Protein AF-A0A938QI23-F1 (afdb_monomer_lite)

Sequence (239 aa):
MTKSDELQQLRRQAEQQHFYQVAVDLAKLPPAEQAEFLGQLPEAQAAAVFKFMDTAYQEEILHRLTRQEVSRLVEALDPDDRARLVEQMPVSLARNLLSGLSPAERRMTSELLGYPPESAGRYMTPEFLALTPALKVSEALGEVRRRGKTVETVYDLPVIADDGGFLGMVHLRDLVVSDAVVTLALFIPLLIDTGGNSGAQSATIMVRAMSVGEVQPSDFLRILFREAAVGLLFGACWR

Secondary structure (DSSP, 8-state):
--HHHHHHHHHHHHHTT-HHHHHHHHTTS-HHHHHHHHHHS-HHHHHHHHTTS-HHHHHHHHHHS-HHHHHHHHHTS-HHHHHHHHHHS-HHHHHHHHHHS-HHHHHHHHHHHHSPTTSHHHH--S----B-TT-BHHHHHHHHHHHTTSSS-SSEEEEE-TTS-EEEEEEHHHHHHS-TT-BHHHHHHHHHHHHHHHHHHHHHHHHHHHHTTSS-GGGHHHHHHHHHHHHHHHHHH--

Radius of gyration: 25.02 Å; chains: 1; bounding box: 66×44×54 Å

Structure (mmCIF, N/CA/C/O backbone):
data_AF-A0A938QI23-F1
#
_entry.id   AF-A0A938QI23-F1
#
loop_
_atom_site.group_PDB
_atom_site.id
_atom_site.type_symbol
_atom_site.label_atom_id
_atom_site.label_alt_id
_atom_site.label_comp_id
_atom_site.label_asym_id
_atom_site.label_entity_id
_atom_site.label_seq_id
_atom_site.pdbx_PDB_ins_code
_atom_site.Cartn_x
_atom_site.Cartn_y
_atom_site.Cartn_z
_atom_site.occupancy
_atom_site.B_iso_or_equiv
_atom_site.auth_seq_id
_atom_site.auth_comp_id
_atom_site.auth_asym_id
_atom_site.auth_atom_id
_atom_site.pdbx_PDB_model_num
ATOM 1 N N . MET A 1 1 ? -15.100 27.118 20.141 1.00 55.50 1 MET A N 1
ATOM 2 C CA . MET A 1 1 ? -15.566 26.484 18.892 1.00 55.50 1 MET A CA 1
ATOM 3 C C . MET A 1 1 ? -16.670 25.519 19.259 1.00 55.50 1 MET A C 1
ATOM 5 O O . MET A 1 1 ? -16.602 24.945 20.340 1.00 55.50 1 MET A O 1
ATOM 9 N N . THR A 1 2 ? -17.730 25.422 18.460 1.00 73.31 2 THR A N 1
ATOM 10 C CA . THR A 1 2 ? -18.750 24.395 18.704 1.00 73.31 2 THR A CA 1
ATOM 11 C C . THR A 1 2 ? -18.215 23.039 18.236 1.00 73.31 2 THR A C 1
ATOM 13 O O . THR A 1 2 ? -17.380 22.984 17.338 1.00 73.31 2 THR A O 1
ATOM 16 N N . LYS A 1 3 ? -18.701 21.935 18.814 1.00 71.69 3 LYS A N 1
ATOM 17 C CA . LYS A 1 3 ? -18.327 20.562 18.419 1.00 71.69 3 LYS A CA 1
ATOM 18 C C . LYS A 1 3 ? -18.489 20.307 16.909 1.00 71.69 3 LYS A C 1
ATOM 20 O O . LYS A 1 3 ? -17.705 19.596 16.292 1.00 71.69 3 LYS A O 1
ATOM 25 N N . SER A 1 4 ? -19.497 20.937 16.302 1.00 77.38 4 SER A N 1
ATOM 26 C CA . SER A 1 4 ? -19.731 20.884 14.857 1.00 77.38 4 SER A CA 1
ATOM 27 C C . SER A 1 4 ? -18.633 21.590 14.051 1.00 77.38 4 SER A C 1
ATOM 29 O O . SER A 1 4 ? -18.326 21.150 12.946 1.00 77.38 4 SER A O 1
ATOM 31 N N . ASP A 1 5 ? -18.037 22.662 14.582 1.00 79.94 5 ASP A N 1
ATOM 32 C CA . ASP A 1 5 ? -16.965 23.400 13.902 1.00 79.94 5 ASP A CA 1
ATOM 33 C C . ASP A 1 5 ? -15.665 22.586 13.868 1.00 79.94 5 ASP A C 1
ATOM 35 O O . ASP A 1 5 ? -14.956 22.599 12.862 1.00 79.94 5 ASP A O 1
ATOM 39 N N . GLU A 1 6 ? -15.374 21.843 14.942 1.00 82.88 6 GLU A N 1
ATOM 40 C CA . GLU A 1 6 ? -14.189 20.981 15.052 1.00 82.88 6 GLU A CA 1
ATOM 41 C C . GLU A 1 6 ? -14.244 19.819 14.052 1.00 82.88 6 GLU A C 1
ATOM 43 O O . GLU A 1 6 ? -13.311 19.631 13.272 1.00 82.88 6 GLU A O 1
ATOM 48 N N . LEU A 1 7 ? -15.371 19.102 13.972 1.00 84.56 7 LEU A N 1
ATOM 49 C CA . LEU A 1 7 ? -15.546 18.018 12.994 1.00 84.56 7 LEU A CA 1
ATOM 50 C C . LEU A 1 7 ? -15.512 18.528 11.543 1.00 84.56 7 LEU A C 1
ATOM 52 O O . LEU A 1 7 ? -14.950 17.877 10.660 1.00 84.56 7 LEU A O 1
ATOM 56 N N . GLN A 1 8 ? -16.059 19.720 11.279 1.00 86.38 8 GLN A N 1
ATOM 57 C CA . GLN A 1 8 ? -15.952 20.352 9.961 1.00 86.38 8 GLN A CA 1
ATOM 58 C C . GLN A 1 8 ? -14.520 20.779 9.617 1.00 86.38 8 GLN A C 1
ATOM 60 O O . GLN A 1 8 ? -14.151 20.804 8.440 1.00 86.38 8 GLN A O 1
ATOM 65 N N . GLN A 1 9 ? -13.711 21.147 10.610 1.00 88.56 9 GLN A N 1
ATOM 66 C CA . GLN A 1 9 ? -12.298 21.450 10.405 1.00 88.56 9 GLN A CA 1
ATOM 67 C C . GLN A 1 9 ? -11.508 20.183 10.065 1.00 88.56 9 GLN A C 1
ATOM 69 O O . GLN A 1 9 ? -10.781 20.187 9.071 1.00 88.56 9 GLN A O 1
ATOM 74 N N . LEU A 1 10 ? -11.714 19.095 10.815 1.00 89.94 10 LEU A N 1
ATOM 75 C CA . LEU A 1 10 ? -11.092 17.795 10.537 1.00 89.94 10 LEU A CA 1
ATOM 76 C C . LEU A 1 10 ? -11.437 17.295 9.132 1.00 89.94 10 LEU A C 1
ATOM 78 O O . LEU A 1 10 ? -10.567 16.834 8.395 1.00 89.94 10 LEU A O 1
ATOM 82 N N . ARG A 1 11 ? -12.697 17.451 8.715 1.00 89.62 11 ARG A N 1
ATOM 83 C CA . ARG A 1 11 ? -13.136 17.062 7.370 1.00 89.62 11 ARG A CA 1
ATOM 84 C C . ARG A 1 11 ? -12.432 17.860 6.274 1.00 89.62 11 ARG A C 1
ATOM 86 O O . ARG A 1 11 ? -11.948 17.274 5.313 1.00 89.62 11 ARG A O 1
ATOM 93 N N . ARG A 1 12 ? -12.302 19.180 6.444 1.00 89.75 12 ARG A N 1
ATOM 94 C CA . ARG A 1 12 ? -11.548 20.033 5.508 1.00 89.75 12 ARG A CA 1
ATOM 95 C C . ARG A 1 12 ? -10.072 19.643 5.433 1.00 89.75 12 ARG A C 1
ATOM 97 O O . ARG A 1 12 ? -9.496 19.648 4.351 1.00 89.75 12 ARG A O 1
ATOM 104 N N . GLN A 1 13 ? -9.460 19.285 6.559 1.00 89.31 13 GLN A N 1
ATOM 105 C CA . GLN A 1 13 ? -8.081 18.793 6.582 1.00 89.31 13 GLN A CA 1
ATOM 106 C C . GLN A 1 13 ? -7.940 17.440 5.867 1.00 89.31 13 GLN A C 1
ATOM 108 O O . GLN A 1 13 ? -6.970 17.246 5.136 1.00 89.31 13 GLN A O 1
ATOM 113 N N . ALA A 1 14 ? -8.910 16.533 6.020 1.00 87.44 14 ALA A N 1
ATOM 114 C CA . ALA A 1 14 ? -8.934 15.257 5.304 1.00 87.44 14 ALA A CA 1
ATOM 115 C C . ALA A 1 14 ? -9.083 15.455 3.784 1.00 87.44 14 ALA A C 1
ATOM 117 O O . ALA A 1 14 ? -8.375 14.818 3.006 1.00 87.44 14 ALA A O 1
ATOM 118 N N . GLU A 1 15 ? -9.928 16.396 3.352 1.00 89.69 15 GLU A N 1
ATOM 119 C CA . GLU A 1 15 ? -10.067 16.786 1.939 1.00 89.69 15 GLU A CA 1
ATOM 120 C C . GLU A 1 15 ? -8.768 17.374 1.363 1.00 89.69 15 GLU A C 1
ATOM 122 O O . GLU A 1 15 ? -8.444 17.147 0.199 1.00 89.69 15 GLU A O 1
ATOM 127 N N . GLN A 1 16 ? -7.995 18.082 2.191 1.00 90.69 16 GLN A N 1
ATOM 128 C CA . GLN A 1 16 ? -6.667 18.610 1.857 1.00 90.69 16 GLN A CA 1
ATOM 129 C C . GLN A 1 16 ? -5.537 17.578 2.005 1.00 90.69 16 GLN A C 1
ATOM 131 O O . GLN A 1 16 ? -4.370 17.937 1.886 1.00 90.69 16 GLN A O 1
ATOM 136 N N . GLN A 1 17 ? -5.861 16.304 2.255 1.00 90.44 17 GLN A N 1
ATOM 137 C CA . GLN A 1 17 ? -4.898 15.207 2.410 1.00 90.44 17 GLN A CA 1
ATOM 138 C C . GLN A 1 17 ? -3.918 15.374 3.586 1.00 90.44 17 GLN A C 1
ATOM 140 O O . GLN A 1 17 ? -2.864 14.741 3.627 1.00 90.44 17 GLN A O 1
ATOM 145 N N . HIS A 1 18 ? -4.266 16.172 4.598 1.00 93.19 18 HIS A N 1
ATOM 146 C CA . HIS A 1 18 ? -3.469 16.332 5.819 1.00 93.19 18 HIS A CA 1
ATOM 147 C C . HIS A 1 18 ? -3.726 15.191 6.824 1.00 93.19 18 HIS A C 1
ATOM 149 O O . HIS A 1 18 ? -3.977 15.431 8.004 1.00 93.19 18 HIS A O 1
ATOM 155 N N . PHE A 1 19 ? -3.686 13.937 6.362 1.00 94.12 19 PHE A N 1
ATOM 156 C CA . PHE A 1 19 ? -4.191 12.770 7.100 1.00 94.12 19 PHE A CA 1
ATOM 157 C C . PHE A 1 19 ? -3.512 12.530 8.453 1.00 94.12 19 PHE A C 1
ATOM 159 O O . PHE A 1 19 ? -4.193 12.213 9.424 1.00 94.12 19 PHE A O 1
ATOM 166 N N . TYR A 1 20 ? -2.196 12.744 8.545 1.00 93.06 20 TYR A N 1
ATOM 167 C CA . TYR A 1 20 ? -1.469 12.648 9.814 1.00 93.06 20 TYR A CA 1
ATOM 168 C C . TYR A 1 20 ? -1.997 13.651 10.850 1.00 93.06 20 TYR A C 1
ATOM 170 O O . TYR A 1 20 ? -2.276 13.287 11.989 1.00 93.06 20 TYR A O 1
ATOM 178 N N . GLN A 1 21 ? -2.199 14.910 10.444 1.00 93.00 21 GLN A N 1
ATOM 179 C CA . GLN A 1 21 ? -2.728 15.941 11.338 1.00 93.00 21 GLN A CA 1
ATOM 180 C C . GLN A 1 21 ? -4.163 15.616 11.764 1.00 93.00 21 GLN A C 1
ATOM 182 O O . GLN A 1 21 ? -4.500 15.774 12.935 1.00 93.00 21 GLN A O 1
ATOM 187 N N . VAL A 1 22 ? -4.980 15.105 10.836 1.00 94.25 22 VAL A N 1
ATOM 188 C CA . VAL A 1 22 ? -6.332 14.629 11.152 1.00 94.25 22 VAL A CA 1
ATOM 189 C C . VAL A 1 22 ? -6.276 13.523 12.200 1.00 94.25 22 VAL A C 1
ATOM 191 O O . VAL A 1 22 ? -7.017 13.608 13.167 1.00 94.25 22 VAL A O 1
ATOM 194 N N . ALA A 1 23 ? -5.391 12.532 12.068 1.00 94.25 23 ALA A N 1
ATOM 195 C CA . ALA A 1 23 ? -5.253 11.457 13.053 1.00 94.25 23 ALA A CA 1
ATOM 196 C C . ALA A 1 23 ? -4.871 11.990 14.447 1.00 94.25 23 ALA A C 1
ATOM 198 O O . ALA A 1 23 ? -5.488 11.613 15.444 1.00 94.25 23 ALA A O 1
ATOM 199 N N . VAL A 1 24 ? -3.911 12.920 14.512 1.00 92.75 24 VAL A N 1
ATOM 200 C CA . VAL A 1 24 ? -3.467 13.559 15.764 1.00 92.75 24 VAL A CA 1
ATOM 201 C C . VAL A 1 24 ? -4.589 14.356 16.431 1.00 92.75 24 VAL A C 1
ATOM 203 O O . VAL A 1 24 ? -4.758 14.301 17.650 1.00 92.75 24 VAL A O 1
ATOM 206 N N . ASP A 1 25 ? -5.355 15.121 15.656 1.00 92.56 25 ASP A N 1
ATOM 207 C CA . ASP A 1 25 ? -6.449 15.924 16.199 1.00 92.56 25 ASP A CA 1
ATOM 208 C C . ASP A 1 25 ? -7.667 15.062 16.557 1.00 92.56 25 ASP A C 1
ATOM 210 O O . ASP A 1 25 ? -8.300 15.297 17.587 1.00 92.56 25 ASP A O 1
ATOM 214 N N . LEU A 1 26 ? -7.945 14.017 15.775 1.00 92.00 26 LEU A N 1
ATOM 215 C CA . LEU A 1 26 ? -9.011 13.051 16.029 1.00 92.00 26 LEU A CA 1
ATOM 216 C C . LEU A 1 26 ? -8.769 12.261 17.322 1.00 92.00 26 LEU A C 1
ATOM 218 O O . LEU A 1 26 ? -9.715 12.019 18.068 1.00 92.00 26 LEU A O 1
ATOM 222 N N . ALA A 1 27 ? -7.512 11.936 17.642 1.00 90.06 27 ALA A N 1
ATOM 223 C CA . ALA A 1 27 ? -7.136 11.243 18.878 1.00 90.06 27 ALA A CA 1
ATOM 224 C C . ALA A 1 27 ? -7.511 12.014 20.162 1.00 90.06 27 ALA A C 1
ATOM 226 O O . ALA A 1 27 ? -7.582 11.427 21.240 1.00 90.06 27 ALA A O 1
ATOM 227 N N . LYS A 1 28 ? -7.781 13.325 20.064 1.00 91.25 28 LYS A N 1
ATOM 228 C CA . LYS A 1 28 ? -8.244 14.156 21.190 1.00 91.25 28 LYS A CA 1
ATOM 229 C C . LYS A 1 28 ? -9.733 13.965 21.494 1.00 91.25 28 LYS A C 1
ATOM 231 O O . LYS A 1 28 ? -10.187 14.377 22.561 1.00 91.25 28 LYS A O 1
ATOM 236 N N . LEU A 1 29 ? -10.494 13.390 20.563 1.00 90.75 29 LEU A N 1
ATOM 237 C CA . LEU A 1 29 ? -11.927 13.158 20.709 1.00 90.75 29 LEU A CA 1
ATOM 238 C C . LEU A 1 29 ? -12.212 11.794 21.353 1.00 90.75 29 LEU A C 1
ATOM 240 O O . LEU A 1 29 ? -11.395 10.877 21.248 1.00 90.75 29 LEU A O 1
ATOM 244 N N . PRO A 1 30 ? -13.386 11.612 21.984 1.00 91.31 30 PRO A N 1
ATOM 245 C CA . PRO A 1 30 ? -13.813 10.310 22.473 1.00 91.31 30 PRO A CA 1
ATOM 246 C C . PRO A 1 30 ? -13.845 9.256 21.349 1.00 91.31 30 PRO A C 1
ATOM 248 O O . PRO A 1 30 ? -14.318 9.558 20.254 1.00 91.31 30 PRO A O 1
ATOM 251 N N . PRO A 1 31 ? -13.464 7.995 21.611 1.00 89.31 31 PRO A N 1
ATOM 252 C CA . PRO A 1 31 ? -13.384 6.938 20.591 1.00 89.31 31 PRO A CA 1
ATOM 253 C C . PRO A 1 31 ? -14.675 6.680 19.797 1.00 89.31 31 PRO A C 1
ATOM 255 O O . PRO A 1 31 ? -14.632 6.279 18.636 1.00 89.31 31 PRO A O 1
ATOM 258 N N . ALA A 1 32 ? -15.841 6.941 20.398 1.00 89.31 32 ALA A N 1
ATOM 259 C CA . ALA A 1 32 ? -17.125 6.895 19.696 1.00 89.31 32 ALA A CA 1
ATOM 260 C C . ALA A 1 32 ? -17.190 7.901 18.535 1.00 89.31 32 ALA A C 1
ATOM 262 O O . ALA A 1 32 ? -17.659 7.567 17.452 1.00 89.31 32 ALA A O 1
ATOM 263 N N . GLU A 1 33 ? -16.685 9.112 18.762 1.00 91.31 33 GLU A N 1
ATOM 264 C CA . GLU A 1 33 ? -16.658 10.191 17.773 1.00 91.31 33 GLU A CA 1
ATOM 265 C C . GLU A 1 33 ? -15.587 9.941 16.714 1.00 91.31 33 GLU A C 1
ATOM 267 O O . GLU A 1 33 ? -15.791 10.270 15.550 1.00 91.31 33 GLU A O 1
ATOM 272 N N . GLN A 1 34 ? -14.476 9.300 17.094 1.00 92.94 34 GLN A N 1
ATOM 273 C CA . GLN A 1 34 ? -13.448 8.872 16.146 1.00 92.94 34 GLN A CA 1
ATOM 274 C C . GLN A 1 34 ? -14.016 7.873 15.129 1.00 92.94 34 GLN A C 1
ATOM 276 O O . GLN A 1 34 ? -13.863 8.060 13.922 1.00 92.94 34 GLN A O 1
ATOM 281 N N . ALA A 1 35 ? -14.724 6.847 15.615 1.00 91.00 35 ALA A N 1
ATOM 282 C CA . ALA A 1 35 ? -15.368 5.848 14.766 1.00 91.00 35 ALA A CA 1
ATOM 283 C C . ALA A 1 35 ? -16.469 6.460 13.883 1.00 91.00 35 ALA A C 1
ATOM 285 O O . ALA A 1 35 ? -16.540 6.153 12.694 1.00 91.00 35 ALA A O 1
ATOM 286 N N . GLU A 1 36 ? -17.292 7.359 14.437 1.00 90.94 36 GLU A N 1
ATOM 287 C CA . GLU A 1 36 ? -18.321 8.075 13.675 1.00 90.94 36 GLU A CA 1
ATOM 288 C C . GLU A 1 36 ? -17.704 8.930 12.559 1.00 90.94 36 GLU A C 1
ATOM 290 O O . GLU A 1 36 ? -18.156 8.872 11.416 1.00 90.94 36 GLU A O 1
ATOM 295 N N . PHE A 1 37 ? -16.647 9.687 12.865 1.00 92.38 37 PHE A N 1
ATOM 296 C CA . PHE A 1 37 ? -15.952 10.519 11.887 1.00 92.38 37 PHE A CA 1
ATOM 297 C C . PHE A 1 37 ? -15.345 9.680 10.757 1.00 92.38 37 PHE A C 1
ATOM 299 O O . PHE A 1 37 ? -15.572 9.983 9.586 1.00 92.38 37 PHE A O 1
ATOM 306 N N . LEU A 1 38 ? -14.632 8.596 11.087 1.00 92.31 38 LEU A N 1
ATOM 307 C CA . LEU A 1 38 ? -14.055 7.696 10.083 1.00 92.31 38 LEU A CA 1
ATOM 308 C C . LEU A 1 38 ? -15.132 7.040 9.210 1.00 92.31 38 LEU A C 1
ATOM 310 O O . LEU A 1 38 ? -14.951 6.952 7.999 1.00 92.31 38 LEU A O 1
ATOM 314 N N . GLY A 1 39 ? -16.270 6.645 9.790 1.00 88.75 39 GLY A N 1
ATOM 315 C CA . GLY A 1 39 ? -17.393 6.062 9.047 1.00 88.75 39 GLY A CA 1
ATOM 316 C C . GLY A 1 39 ? -18.070 7.025 8.062 1.00 88.75 39 GLY A C 1
ATOM 317 O O . GLY A 1 39 ? -18.736 6.582 7.127 1.00 88.75 39 GLY A O 1
ATOM 318 N N . GLN A 1 40 ? -17.896 8.339 8.240 1.00 89.88 40 GLN A N 1
ATOM 319 C CA . GLN A 1 40 ? -18.416 9.370 7.334 1.00 89.88 40 GLN A CA 1
ATOM 320 C C . GLN A 1 40 ? -17.445 9.739 6.201 1.00 89.88 40 GLN A C 1
ATOM 322 O O . GLN A 1 40 ? -17.851 10.416 5.248 1.00 89.88 40 GLN A O 1
ATOM 327 N N . LEU A 1 41 ? -16.173 9.342 6.301 1.00 91.44 41 LEU A N 1
ATOM 328 C CA . LEU A 1 41 ? -15.173 9.605 5.272 1.00 91.44 41 LEU A CA 1
ATOM 329 C C . LEU A 1 41 ? -15.268 8.587 4.122 1.00 91.44 41 LEU A C 1
ATOM 331 O O . LEU A 1 41 ? -15.669 7.440 4.326 1.00 91.44 41 LEU A O 1
ATOM 335 N N . PRO A 1 42 ? -14.857 8.968 2.898 1.00 93.50 42 PRO A N 1
ATOM 336 C CA . PRO A 1 42 ? -14.580 8.001 1.841 1.00 93.50 42 PRO A CA 1
ATOM 337 C C . PRO A 1 42 ? -13.557 6.958 2.308 1.00 93.50 42 PRO A C 1
ATOM 339 O O . PRO A 1 42 ? -12.593 7.314 2.983 1.00 93.50 42 PRO A O 1
ATOM 342 N N . GLU A 1 43 ? -13.718 5.700 1.891 1.00 92.38 43 GLU A N 1
ATOM 343 C CA . GLU A 1 43 ? -12.921 4.557 2.381 1.00 92.38 43 GLU A CA 1
ATOM 344 C C . GLU A 1 43 ? -11.407 4.796 2.284 1.00 92.38 43 GLU A C 1
ATOM 346 O O . GLU A 1 43 ? -10.694 4.614 3.266 1.00 92.38 43 GLU A O 1
ATOM 351 N N . ALA A 1 44 ? -10.931 5.332 1.155 1.00 90.69 44 ALA A N 1
ATOM 352 C CA . ALA A 1 44 ? -9.520 5.675 0.967 1.00 90.69 44 ALA A CA 1
ATOM 353 C C . ALA A 1 44 ? -9.015 6.748 1.952 1.00 90.69 44 ALA A C 1
ATOM 355 O O . ALA A 1 44 ? -7.887 6.674 2.430 1.00 90.69 44 ALA A O 1
ATOM 356 N N . GLN A 1 45 ? -9.839 7.748 2.283 1.00 94.44 45 GLN A N 1
ATOM 357 C CA . GLN A 1 45 ? -9.464 8.781 3.255 1.00 94.44 45 GLN A CA 1
ATOM 358 C C . GLN A 1 45 ? -9.516 8.237 4.682 1.00 94.44 45 GLN A C 1
ATOM 360 O O . GLN A 1 45 ? -8.630 8.532 5.477 1.00 94.44 45 GLN A O 1
ATOM 365 N N . ALA A 1 46 ? -10.532 7.430 4.999 1.00 95.31 46 ALA A N 1
ATOM 366 C CA . ALA A 1 46 ? -10.655 6.782 6.296 1.00 95.31 46 ALA A CA 1
ATOM 367 C C . ALA A 1 46 ? -9.438 5.891 6.573 1.00 95.31 46 ALA A C 1
ATOM 369 O O . ALA A 1 46 ? -8.815 6.035 7.620 1.00 95.31 46 ALA A O 1
ATOM 370 N N . ALA A 1 47 ? -9.044 5.052 5.610 1.00 95.00 47 ALA A N 1
ATOM 371 C CA . ALA A 1 47 ? -7.843 4.223 5.686 1.00 95.00 47 ALA A CA 1
ATOM 372 C C . ALA A 1 47 ? -6.568 5.071 5.836 1.00 95.00 47 ALA A C 1
ATOM 374 O O . ALA A 1 47 ? -5.744 4.809 6.714 1.00 95.00 47 ALA A O 1
ATOM 375 N N . ALA A 1 48 ? -6.444 6.148 5.051 1.00 93.94 48 ALA A N 1
ATOM 376 C CA . ALA A 1 48 ? -5.297 7.050 5.112 1.00 93.94 48 ALA A CA 1
ATOM 377 C C . ALA A 1 48 ? -5.169 7.809 6.443 1.00 93.94 48 ALA A C 1
ATOM 379 O O . ALA A 1 48 ? -4.055 8.148 6.824 1.00 93.94 48 ALA A O 1
ATOM 380 N N . VAL A 1 49 ? -6.267 8.082 7.154 1.00 95.88 49 VAL A N 1
ATOM 381 C CA . VAL A 1 49 ? -6.232 8.630 8.523 1.00 95.88 49 VAL A CA 1
ATOM 382 C C . VAL A 1 49 ? -5.949 7.519 9.531 1.00 95.88 49 VAL A C 1
ATOM 384 O O . VAL A 1 49 ? -5.060 7.657 10.368 1.00 95.88 49 VAL A O 1
ATOM 387 N N . PHE A 1 50 ? -6.678 6.406 9.429 1.00 96.12 50 PHE A N 1
ATOM 388 C CA . PHE A 1 50 ? -6.612 5.274 10.350 1.00 96.12 50 PHE A CA 1
ATOM 389 C C . PHE A 1 50 ? -5.196 4.707 10.478 1.00 96.12 50 PHE A C 1
ATOM 391 O O . PHE A 1 50 ? -4.766 4.395 11.587 1.00 96.12 50 PHE A O 1
ATOM 398 N N . LYS A 1 51 ? -4.436 4.640 9.377 1.00 94.06 51 LYS A N 1
ATOM 399 C CA . LYS A 1 51 ? -3.054 4.135 9.389 1.00 94.06 51 LYS A CA 1
ATOM 400 C C . LYS A 1 51 ? -2.090 4.932 10.272 1.00 94.06 51 LYS A C 1
ATOM 402 O O . LYS A 1 51 ? -1.090 4.384 10.716 1.00 94.06 51 LYS A O 1
ATOM 407 N N . PHE A 1 52 ? -2.376 6.211 10.528 1.00 94.25 52 PHE A N 1
ATOM 408 C CA . PHE A 1 52 ? -1.544 7.072 11.375 1.00 94.25 52 PHE A CA 1
ATOM 409 C C . PHE A 1 52 ? -1.975 7.080 12.845 1.00 94.25 52 PHE A C 1
ATOM 411 O O . PHE A 1 52 ? -1.338 7.746 13.658 1.00 94.25 52 PHE A O 1
ATOM 418 N N . MET A 1 53 ? -3.063 6.390 13.191 1.00 93.50 53 MET A N 1
ATOM 419 C CA . MET A 1 53 ? -3.539 6.295 14.569 1.00 93.50 53 MET A CA 1
ATOM 420 C C . MET A 1 53 ? -2.747 5.241 15.342 1.00 93.50 53 MET A C 1
ATOM 422 O O . MET A 1 53 ? -2.380 4.207 14.786 1.00 93.50 53 MET A O 1
ATOM 426 N N . ASP A 1 54 ? -2.533 5.470 16.638 1.00 92.25 54 ASP A N 1
ATOM 427 C CA . ASP A 1 54 ? -1.885 4.473 17.492 1.00 92.25 54 ASP A CA 1
ATOM 428 C C . ASP A 1 54 ? -2.726 3.192 17.586 1.00 92.25 54 ASP A C 1
ATOM 430 O O . ASP A 1 54 ? -3.961 3.234 17.612 1.00 92.25 54 ASP A O 1
ATOM 434 N N . THR A 1 55 ? -2.045 2.055 17.739 1.00 91.81 55 THR A N 1
ATOM 435 C CA . THR A 1 55 ? -2.637 0.709 17.814 1.00 91.81 55 THR A CA 1
ATOM 436 C C . THR A 1 55 ? -3.797 0.617 18.812 1.00 91.81 55 THR A C 1
ATOM 438 O O . THR A 1 55 ? -4.807 -0.022 18.527 1.00 91.81 55 THR A O 1
ATOM 441 N N . ALA A 1 56 ? -3.692 1.292 19.963 1.00 90.50 56 ALA A N 1
ATOM 442 C CA . ALA A 1 56 ? -4.737 1.291 20.987 1.00 90.50 56 ALA A CA 1
ATOM 443 C C . ALA A 1 56 ? -6.049 1.934 20.497 1.00 90.50 56 ALA A C 1
ATOM 445 O O . ALA A 1 56 ? -7.130 1.402 20.745 1.00 90.50 56 ALA A O 1
ATOM 446 N N . TYR A 1 57 ? -5.966 3.051 19.764 1.00 92.31 57 TYR A N 1
ATOM 447 C CA . TYR A 1 57 ? -7.148 3.691 19.183 1.00 92.31 57 TYR A CA 1
ATOM 448 C C . TYR A 1 57 ? -7.690 2.889 18.002 1.00 92.31 57 TYR A C 1
ATOM 450 O O . TYR A 1 57 ? -8.905 2.754 17.866 1.00 92.31 57 TYR A O 1
ATOM 458 N N . GLN A 1 58 ? -6.805 2.319 17.176 1.00 94.81 58 GLN A N 1
ATOM 459 C CA . GLN A 1 58 ? -7.200 1.442 16.075 1.00 94.81 58 GLN A CA 1
ATOM 460 C C . GLN A 1 58 ? -8.043 0.263 16.580 1.00 94.81 58 GLN A C 1
ATOM 462 O O . GLN A 1 58 ? -9.129 0.024 16.054 1.00 94.81 58 GLN A O 1
ATOM 467 N N . GLU A 1 59 ? -7.594 -0.427 17.632 1.00 93.69 59 GLU A N 1
ATOM 468 C CA . GLU A 1 59 ? -8.335 -1.529 18.257 1.00 93.69 59 GLU A CA 1
ATOM 469 C C . GLU A 1 59 ? -9.717 -1.076 18.758 1.00 93.69 59 GLU A C 1
ATOM 471 O O . GLU A 1 59 ? -10.731 -1.712 18.454 1.00 93.69 59 GLU A O 1
ATOM 476 N N . GLU A 1 60 ? -9.791 0.049 19.478 1.00 92.12 60 GLU A N 1
ATOM 477 C CA . GLU A 1 60 ? -11.065 0.537 20.012 1.00 92.12 60 GLU A CA 1
ATOM 478 C C . GLU A 1 60 ? -12.052 0.938 18.905 1.00 92.12 60 GLU A C 1
ATOM 480 O O . GLU A 1 60 ? -13.249 0.643 18.997 1.00 92.12 60 GLU A O 1
ATOM 485 N N . ILE A 1 61 ? -11.564 1.568 17.835 1.00 92.75 61 ILE A N 1
ATOM 486 C CA . ILE A 1 61 ? -12.377 1.907 16.663 1.00 92.75 61 ILE A CA 1
ATOM 487 C C . ILE A 1 61 ? -12.918 0.631 16.015 1.00 92.75 61 ILE A C 1
ATOM 489 O O . ILE A 1 61 ? -14.122 0.533 15.773 1.00 92.75 61 ILE A O 1
ATOM 493 N N . LEU A 1 62 ? -12.067 -0.375 15.789 1.00 93.50 62 LEU A N 1
ATOM 494 C CA . LEU A 1 62 ? -12.472 -1.645 15.179 1.00 93.50 62 LEU A CA 1
ATOM 495 C C . LEU A 1 62 ? -13.553 -2.372 15.993 1.00 93.50 62 LEU A C 1
ATOM 497 O O . LEU A 1 62 ? -14.415 -3.025 15.408 1.00 93.50 62 LEU A O 1
ATOM 501 N N . HIS A 1 63 ? -13.555 -2.236 17.322 1.00 92.56 63 HIS A N 1
ATOM 502 C CA . HIS A 1 63 ? -14.605 -2.786 18.186 1.00 92.56 63 HIS A CA 1
ATOM 503 C C . HIS A 1 63 ? -15.951 -2.060 18.093 1.00 92.56 63 HIS A C 1
ATOM 505 O O . HIS A 1 63 ? -16.984 -2.643 18.432 1.00 92.56 63 HIS A O 1
ATOM 511 N N . ARG A 1 64 ? -15.951 -0.796 17.666 1.00 92.69 64 ARG A N 1
ATOM 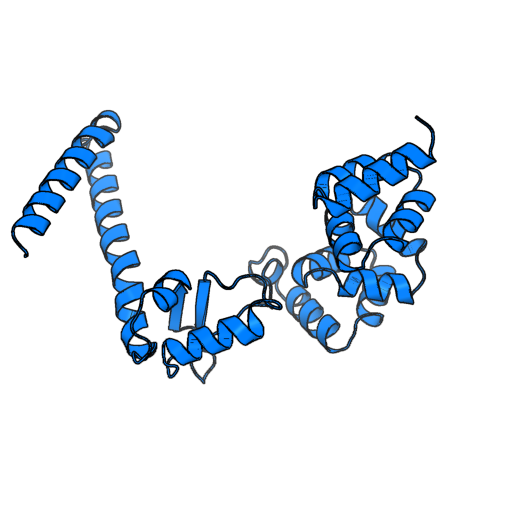512 C CA . ARG A 1 64 ? -17.156 0.038 17.547 1.00 92.69 64 ARG A CA 1
ATOM 513 C C . ARG A 1 64 ? -17.791 -0.037 16.164 1.00 92.69 64 ARG A C 1
ATOM 515 O O . ARG A 1 64 ? -18.990 0.201 16.042 1.00 92.69 64 ARG A O 1
ATOM 522 N N . LEU A 1 65 ? -17.000 -0.358 15.146 1.00 90.88 65 LEU A N 1
ATOM 523 C CA . LEU A 1 65 ? -17.464 -0.515 13.775 1.00 90.88 65 LEU A CA 1
ATOM 524 C C . LEU A 1 65 ? -18.187 -1.853 13.568 1.00 90.88 65 LEU A C 1
ATOM 526 O O . LEU A 1 65 ? -17.904 -2.870 14.204 1.00 90.88 65 LEU A O 1
ATOM 530 N N . THR A 1 66 ? -19.120 -1.875 12.621 1.00 91.88 66 THR A N 1
ATOM 531 C CA . THR A 1 66 ? -19.746 -3.120 12.169 1.00 91.88 66 THR A CA 1
ATOM 532 C C . THR A 1 66 ? -18.755 -3.972 11.373 1.00 91.88 66 THR A C 1
ATOM 534 O O . THR A 1 66 ? -17.803 -3.472 10.777 1.00 91.88 66 THR A O 1
ATOM 537 N N . ARG A 1 67 ? -19.014 -5.283 11.262 1.00 90.81 67 ARG A N 1
ATOM 538 C CA . ARG A 1 67 ? -18.161 -6.204 10.481 1.00 90.81 67 ARG A CA 1
ATOM 539 C C . ARG A 1 67 ? -17.951 -5.744 9.031 1.00 90.81 67 ARG A C 1
ATOM 541 O O . ARG A 1 67 ? -16.879 -5.961 8.473 1.00 90.81 67 ARG A O 1
ATOM 548 N N . GLN A 1 68 ? -18.968 -5.131 8.424 1.00 90.44 68 GLN A N 1
ATOM 549 C CA . GLN A 1 68 ? -18.898 -4.632 7.051 1.00 90.44 68 GLN A CA 1
ATOM 550 C C . GLN A 1 68 ? -18.072 -3.344 6.946 1.00 90.44 68 GLN A C 1
ATOM 552 O O . GLN A 1 68 ? -17.355 -3.167 5.968 1.00 90.44 68 GLN A O 1
ATOM 557 N N . GLU A 1 69 ? -18.158 -2.443 7.924 1.00 91.94 69 GLU A N 1
ATOM 558 C CA . GLU A 1 69 ? -17.322 -1.235 7.968 1.00 91.94 69 GLU A CA 1
ATOM 559 C C . GLU A 1 69 ? -15.860 -1.581 8.227 1.00 91.94 69 GLU A C 1
ATOM 561 O O . GLU A 1 69 ? -14.993 -1.060 7.537 1.00 91.94 69 GLU A O 1
ATOM 566 N N . VAL A 1 70 ? -15.591 -2.521 9.140 1.00 93.94 70 VAL A N 1
ATOM 567 C CA . VAL A 1 70 ? -14.238 -3.037 9.386 1.00 93.94 70 VAL A CA 1
ATOM 568 C C . VAL A 1 70 ? -13.640 -3.627 8.112 1.00 93.94 70 VAL A C 1
ATOM 570 O O . VAL A 1 70 ? -12.525 -3.279 7.751 1.00 93.94 70 VAL A O 1
ATOM 573 N N . SER A 1 71 ? -14.375 -4.497 7.412 1.00 93.25 71 SER A N 1
ATOM 574 C CA . SER A 1 71 ? -13.897 -5.093 6.157 1.00 93.25 71 SER A CA 1
ATOM 575 C C . SER A 1 71 ? -13.571 -4.020 5.116 1.00 93.25 71 SER A C 1
ATOM 577 O O . SER A 1 71 ? -12.473 -4.039 4.577 1.00 93.25 71 SER A O 1
ATOM 579 N N . ARG A 1 72 ? -14.453 -3.035 4.906 1.00 92.69 72 ARG A N 1
ATOM 580 C CA . ARG A 1 72 ? -14.223 -1.950 3.936 1.00 92.69 72 ARG A CA 1
ATOM 581 C C . ARG A 1 72 ? -13.049 -1.048 4.316 1.00 92.69 72 ARG A C 1
ATOM 583 O O . ARG A 1 72 ? -12.224 -0.739 3.466 1.00 92.69 72 ARG A O 1
ATOM 590 N N . LEU A 1 73 ? -12.937 -0.671 5.590 1.00 94.88 73 LEU A N 1
ATOM 591 C CA . LEU A 1 73 ? -11.823 0.136 6.092 1.00 94.88 73 LEU A CA 1
ATOM 592 C C . LEU A 1 73 ? -10.486 -0.591 5.929 1.00 94.88 73 LEU A C 1
ATOM 594 O O . LEU A 1 73 ? -9.511 0.003 5.485 1.00 94.88 73 LEU A O 1
ATOM 598 N N . VAL A 1 74 ? -10.442 -1.872 6.296 1.00 95.44 74 VAL A N 1
ATOM 599 C CA . VAL A 1 74 ? -9.205 -2.654 6.301 1.00 95.44 74 VAL A CA 1
ATOM 600 C C . VAL A 1 74 ? -8.801 -3.054 4.883 1.00 95.44 74 VAL A C 1
ATOM 602 O O . VAL A 1 74 ? -7.616 -3.035 4.581 1.00 95.44 74 VAL A O 1
ATOM 605 N N . GLU A 1 75 ? -9.743 -3.367 3.991 1.00 94.75 75 GLU A N 1
ATOM 606 C CA . GLU A 1 75 ? -9.440 -3.601 2.569 1.00 94.75 75 GLU A CA 1
ATOM 607 C C . GLU A 1 75 ? -8.953 -2.340 1.849 1.00 94.75 75 GLU A C 1
ATOM 609 O O . GLU A 1 75 ? -8.202 -2.455 0.889 1.00 94.75 75 GLU A O 1
ATOM 614 N N . ALA A 1 76 ? -9.335 -1.152 2.322 1.00 93.06 76 ALA A N 1
ATOM 615 C CA . ALA A 1 76 ? -8.842 0.113 1.787 1.00 93.06 76 ALA A CA 1
ATOM 616 C C . ALA A 1 76 ? -7.430 0.492 2.280 1.00 93.06 76 ALA A C 1
ATOM 618 O O . ALA A 1 76 ? -6.883 1.486 1.804 1.00 93.06 76 ALA A O 1
ATOM 619 N N . LEU A 1 77 ? -6.851 -0.251 3.234 1.00 93.44 77 LEU A N 1
ATOM 620 C CA . LEU A 1 77 ? -5.446 -0.100 3.623 1.00 93.44 77 LEU A CA 1
ATOM 621 C C . LEU A 1 77 ? -4.534 -0.789 2.611 1.00 93.44 77 LEU A C 1
ATOM 623 O O . LEU A 1 77 ? -4.851 -1.887 2.141 1.00 93.44 77 LEU A O 1
ATOM 627 N N . ASP A 1 78 ? -3.362 -0.195 2.396 1.00 90.50 78 ASP A N 1
ATOM 628 C CA . ASP A 1 78 ? -2.280 -0.808 1.631 1.00 90.50 78 ASP A CA 1
ATOM 629 C C . ASP A 1 78 ? -1.899 -2.176 2.254 1.00 90.50 78 ASP A C 1
ATOM 631 O O . ASP A 1 78 ? -2.027 -2.368 3.476 1.00 90.50 78 ASP A O 1
ATOM 635 N N . PRO A 1 79 ? -1.483 -3.179 1.455 1.00 90.31 79 PRO A N 1
ATOM 636 C CA . PRO A 1 79 ? -1.291 -4.540 1.959 1.00 90.31 79 PRO A CA 1
ATOM 637 C C . PRO A 1 79 ? -0.282 -4.670 3.108 1.00 90.31 79 PRO A C 1
ATOM 639 O O . PRO A 1 79 ? -0.488 -5.501 4.000 1.00 90.31 79 PRO A O 1
ATOM 642 N N . ASP A 1 80 ? 0.782 -3.869 3.098 1.00 89.31 80 ASP A N 1
ATOM 643 C CA . ASP A 1 80 ? 1.832 -3.823 4.120 1.00 89.31 80 ASP A CA 1
ATOM 644 C C . ASP A 1 80 ? 1.325 -3.202 5.431 1.00 89.31 80 ASP A C 1
ATOM 646 O O . ASP A 1 80 ? 1.510 -3.783 6.506 1.00 89.31 80 ASP A O 1
ATOM 650 N N . ASP A 1 81 ? 0.589 -2.091 5.353 1.00 92.50 81 ASP A N 1
ATOM 651 C CA . ASP A 1 81 ? -0.067 -1.468 6.505 1.00 92.50 81 ASP A CA 1
ATOM 652 C C . ASP A 1 81 ? -1.124 -2.403 7.110 1.00 92.50 81 ASP A C 1
ATOM 654 O O . ASP A 1 81 ? -1.225 -2.547 8.333 1.00 92.50 81 ASP A O 1
ATOM 658 N N . ARG A 1 82 ? -1.872 -3.124 6.268 1.00 93.69 82 ARG A N 1
ATOM 659 C CA . ARG A 1 82 ? -2.829 -4.144 6.711 1.00 93.69 82 ARG A CA 1
ATOM 660 C C . ARG A 1 82 ? -2.147 -5.325 7.398 1.00 93.69 82 ARG A C 1
ATOM 662 O O . ARG A 1 82 ? -2.658 -5.812 8.408 1.00 93.69 82 ARG A O 1
ATOM 669 N N . ALA A 1 83 ? -1.012 -5.797 6.882 1.00 93.19 83 ALA A N 1
ATOM 670 C CA . ALA A 1 83 ? -0.232 -6.852 7.528 1.00 93.19 83 ALA A CA 1
ATOM 671 C C . ALA A 1 83 ? 0.274 -6.399 8.905 1.00 93.19 83 ALA A C 1
ATOM 673 O O . ALA A 1 83 ? 0.104 -7.129 9.885 1.00 93.19 83 ALA A O 1
ATOM 674 N N . ARG A 1 84 ? 0.794 -5.169 8.999 1.00 91.94 84 ARG A N 1
ATOM 675 C CA . ARG A 1 84 ? 1.242 -4.562 10.260 1.00 91.94 84 ARG A CA 1
ATOM 676 C C . ARG A 1 84 ? 0.101 -4.430 11.268 1.00 91.94 84 ARG A C 1
ATOM 678 O O . ARG A 1 84 ? 0.279 -4.785 12.430 1.00 91.94 84 ARG A O 1
ATOM 685 N N . LEU A 1 85 ? -1.078 -3.984 10.827 1.00 94.19 85 LEU A N 1
ATOM 686 C CA . LEU A 1 85 ? -2.274 -3.926 11.668 1.00 94.19 85 LEU A CA 1
ATOM 687 C C . LEU A 1 85 ? -2.583 -5.310 12.250 1.00 94.19 85 LEU A C 1
ATOM 689 O O . LEU A 1 85 ? -2.689 -5.459 13.462 1.00 94.19 85 LEU A O 1
ATOM 693 N N . VAL A 1 86 ? -2.680 -6.339 11.401 1.00 94.19 86 VAL A N 1
ATOM 694 C CA . VAL A 1 86 ? -2.998 -7.712 11.832 1.00 94.19 86 VAL A CA 1
ATOM 695 C C . VAL A 1 86 ? -1.972 -8.255 12.833 1.00 94.19 86 VAL A C 1
ATOM 697 O O . VAL A 1 86 ? -2.365 -8.943 13.773 1.00 94.19 86 VAL A O 1
ATOM 700 N N . GLU A 1 87 ? -0.687 -7.945 12.656 1.00 91.50 87 GLU A N 1
ATOM 701 C CA . GLU A 1 87 ? 0.399 -8.363 13.553 1.00 91.50 87 GLU A CA 1
ATOM 702 C C . GLU A 1 87 ? 0.315 -7.707 14.939 1.00 91.50 87 GLU A C 1
ATOM 704 O O . GLU A 1 87 ? 0.615 -8.347 15.946 1.00 91.50 87 GLU A O 1
ATOM 709 N N . GLN A 1 88 ? -0.132 -6.452 15.002 1.00 91.31 88 GLN A N 1
ATOM 710 C CA . GLN A 1 88 ? -0.253 -5.697 16.250 1.00 91.31 88 GLN A CA 1
ATOM 711 C C . GLN A 1 88 ? -1.558 -5.977 17.013 1.00 91.31 88 GLN A C 1
ATOM 713 O O . GLN A 1 88 ? -1.661 -5.644 18.194 1.00 91.31 88 GLN A O 1
ATOM 718 N N . MET A 1 89 ? -2.560 -6.580 16.364 1.00 93.69 89 MET A N 1
ATOM 719 C CA . MET A 1 89 ? -3.851 -6.875 16.987 1.00 93.69 89 MET A CA 1
ATOM 720 C C . MET A 1 89 ? -3.826 -8.151 17.850 1.00 93.69 89 MET A C 1
ATOM 722 O O . MET A 1 89 ? -3.130 -9.123 17.537 1.00 93.69 89 MET A O 1
ATOM 726 N N . PRO A 1 90 ? -4.694 -8.242 18.877 1.00 94.50 90 PRO A N 1
ATOM 727 C CA . PRO A 1 90 ? -4.948 -9.495 19.580 1.00 94.50 90 PRO A CA 1
ATOM 728 C C . PRO A 1 90 ? -5.380 -10.620 18.629 1.00 94.50 90 PRO A C 1
ATOM 730 O O . PRO A 1 90 ? -6.132 -10.401 17.680 1.00 94.50 90 PRO A O 1
ATOM 733 N N . VAL A 1 91 ? -4.985 -11.862 18.933 1.00 93.00 91 VAL A N 1
ATOM 734 C CA . VAL A 1 91 ? -5.194 -13.041 18.062 1.00 93.00 91 VAL A CA 1
ATOM 735 C C . VAL A 1 91 ? -6.651 -13.221 17.608 1.00 93.00 91 VAL A C 1
ATOM 737 O O . VAL A 1 91 ? -6.906 -13.647 16.480 1.00 93.00 91 VAL A O 1
ATOM 740 N N . SER A 1 92 ? -7.625 -12.918 18.469 1.00 92.50 92 SER A N 1
ATOM 741 C CA . SER A 1 92 ? -9.054 -12.988 18.135 1.00 92.50 92 SER A CA 1
ATOM 742 C C . SER A 1 92 ? -9.451 -11.944 17.089 1.00 92.50 92 SER A C 1
ATOM 744 O O . SER A 1 92 ? -10.117 -12.285 16.110 1.00 92.50 92 SER A O 1
ATOM 746 N N . LEU A 1 93 ? -9.017 -10.696 17.269 1.00 93.06 93 LEU A N 1
ATOM 747 C CA . LEU A 1 93 ? -9.292 -9.602 16.347 1.00 93.06 93 LEU A CA 1
ATOM 748 C C . LEU A 1 93 ? -8.550 -9.812 15.024 1.00 93.06 93 LEU A C 1
ATOM 750 O O . LEU A 1 93 ? -9.186 -9.777 13.978 1.00 93.06 93 LEU A O 1
ATOM 754 N N . ALA A 1 94 ? -7.267 -10.176 15.063 1.00 94.12 94 ALA A N 1
ATOM 755 C CA . ALA A 1 94 ? -6.466 -10.522 13.888 1.00 94.12 94 ALA A CA 1
ATOM 756 C C . ALA A 1 94 ? -7.144 -11.589 13.002 1.00 94.12 94 ALA A C 1
ATOM 758 O O . ALA A 1 94 ? -7.278 -11.418 11.788 1.00 94.12 94 ALA A O 1
ATOM 759 N N . ARG A 1 95 ? -7.660 -12.674 13.603 1.00 93.50 95 ARG A N 1
ATOM 760 C CA . ARG A 1 95 ? -8.421 -13.706 12.870 1.00 93.50 95 ARG A CA 1
ATOM 761 C C . ARG A 1 95 ? -9.707 -13.157 12.261 1.00 93.50 95 ARG A C 1
ATOM 763 O O . ARG A 1 95 ? -10.038 -13.505 11.127 1.00 93.50 95 ARG A O 1
ATOM 770 N N . ASN A 1 96 ? -10.426 -12.310 12.996 1.00 92.56 96 ASN A N 1
ATOM 771 C CA . ASN A 1 96 ? -11.651 -11.690 12.504 1.00 92.56 96 ASN A CA 1
ATOM 772 C C . ASN A 1 96 ? -11.367 -10.780 11.306 1.00 92.56 96 ASN A C 1
ATOM 774 O O . ASN A 1 96 ? -12.071 -10.908 10.303 1.00 92.56 96 ASN A O 1
ATOM 778 N N . LEU A 1 97 ? -10.311 -9.961 11.376 1.00 94.94 97 LEU A N 1
ATOM 779 C CA . LEU A 1 97 ? -9.839 -9.119 10.277 1.00 94.94 97 LEU A CA 1
ATOM 780 C C . LEU A 1 97 ? -9.548 -9.967 9.038 1.00 94.94 97 LEU A C 1
ATOM 782 O O . LEU A 1 97 ? -10.206 -9.791 8.016 1.00 94.94 97 LEU A O 1
ATOM 786 N N . LEU A 1 98 ? -8.673 -10.973 9.152 1.00 94.38 98 LEU A N 1
ATOM 787 C CA . LEU A 1 98 ? -8.323 -11.855 8.032 1.00 94.38 98 LEU A CA 1
ATOM 788 C C . LEU A 1 98 ? -9.549 -12.566 7.439 1.00 94.38 98 LEU A C 1
ATOM 790 O O . LEU A 1 98 ? -9.674 -12.671 6.220 1.00 94.38 98 LEU A O 1
ATOM 794 N N . SER A 1 99 ? -10.481 -13.033 8.276 1.00 93.44 99 SER A N 1
ATOM 795 C CA . SER A 1 99 ? -11.723 -13.680 7.822 1.00 93.44 99 SER A CA 1
ATOM 796 C C . SER A 1 99 ? -12.704 -12.725 7.131 1.00 93.44 99 SER A C 1
ATOM 798 O O . SER A 1 99 ? -13.595 -13.180 6.409 1.00 93.44 99 SER A O 1
ATOM 800 N N . GLY A 1 100 ? -12.580 -11.424 7.398 1.00 93.12 100 GLY A N 1
ATOM 801 C CA . GLY A 1 100 ? -13.390 -10.362 6.813 1.00 93.12 100 GLY A CA 1
ATOM 802 C C . GLY A 1 100 ? -12.894 -9.913 5.442 1.00 93.12 100 GLY A C 1
ATOM 803 O O . GLY A 1 100 ? -13.701 -9.408 4.675 1.00 93.12 100 GLY A O 1
ATOM 804 N N . LEU A 1 101 ? -11.616 -10.149 5.127 1.00 95.44 101 LEU A N 1
ATOM 805 C CA . LEU A 1 101 ? -11.018 -9.787 3.841 1.00 95.44 101 LEU A CA 1
ATOM 806 C C . LEU A 1 101 ? -11.529 -10.650 2.687 1.00 95.44 101 LEU A C 1
ATOM 808 O O . LEU A 1 101 ? -11.756 -11.859 2.845 1.00 95.44 101 LEU A O 1
ATOM 812 N N . SER A 1 102 ? -11.589 -10.045 1.505 1.00 95.75 102 SER A N 1
ATOM 813 C CA . SER A 1 102 ? -11.767 -10.720 0.228 1.00 95.75 102 SER A CA 1
ATOM 814 C C . SER A 1 102 ? -10.671 -11.779 -0.001 1.00 95.75 102 SER A C 1
ATOM 816 O O . SER A 1 102 ? -9.575 -11.700 0.567 1.00 95.75 102 SER A O 1
ATOM 818 N N . PRO A 1 103 ? -10.918 -12.809 -0.834 1.00 95.12 103 PRO A N 1
ATOM 819 C CA . PRO A 1 103 ? -9.927 -13.853 -1.081 1.00 95.12 103 PRO A CA 1
ATOM 820 C C . PRO A 1 103 ? -8.597 -13.342 -1.650 1.00 95.12 103 PRO A C 1
ATOM 822 O O . PRO A 1 103 ? -7.572 -13.966 -1.388 1.00 95.12 103 PRO A O 1
ATOM 825 N N . ALA A 1 104 ? -8.613 -12.255 -2.427 1.00 91.25 104 ALA A N 1
ATOM 826 C CA . ALA A 1 104 ? -7.407 -11.652 -2.992 1.00 91.25 104 ALA A CA 1
ATOM 827 C C . ALA A 1 104 ? -6.615 -10.912 -1.905 1.00 91.25 104 ALA A C 1
ATOM 829 O O . ALA A 1 104 ? -5.463 -11.264 -1.650 1.00 91.25 104 ALA A O 1
ATOM 830 N N . GLU A 1 105 ? -7.274 -10.006 -1.176 1.00 93.31 105 GLU A N 1
ATOM 831 C CA . GLU A 1 105 ? -6.650 -9.230 -0.096 1.00 93.31 105 GLU A CA 1
ATOM 832 C C . GLU A 1 105 ? -6.093 -10.125 1.011 1.00 93.31 105 GLU A C 1
ATOM 834 O O . GLU A 1 105 ? -4.977 -9.920 1.493 1.00 93.31 105 GLU A O 1
ATOM 839 N N . ARG A 1 106 ? -6.831 -11.182 1.376 1.00 94.38 106 ARG A N 1
ATOM 840 C CA . ARG A 1 106 ? -6.383 -12.163 2.371 1.00 94.38 106 ARG A CA 1
ATOM 841 C C . ARG A 1 106 ? -5.116 -12.886 1.935 1.00 94.38 106 ARG A C 1
ATOM 843 O O . ARG A 1 106 ? -4.260 -13.132 2.782 1.00 94.38 106 ARG A O 1
ATOM 850 N N . ARG A 1 107 ? -5.010 -13.274 0.658 1.00 91.88 107 ARG A N 1
ATOM 851 C CA . ARG A 1 107 ? -3.820 -13.965 0.137 1.00 91.88 107 ARG A CA 1
ATOM 852 C C . ARG A 1 107 ? -2.604 -13.054 0.219 1.00 91.88 107 ARG A C 1
ATOM 854 O O . ARG A 1 107 ? -1.625 -13.474 0.820 1.00 91.88 107 ARG A O 1
ATOM 861 N N . MET A 1 108 ? -2.715 -11.820 -0.274 1.00 90.00 108 MET A N 1
ATOM 862 C CA . MET A 1 108 ? -1.620 -10.843 -0.237 1.00 90.00 108 MET A CA 1
ATOM 863 C C . MET A 1 108 ? -1.158 -10.565 1.197 1.00 90.00 108 MET A C 1
ATOM 865 O O . MET A 1 108 ? 0.025 -10.657 1.503 1.00 90.00 108 MET A O 1
ATOM 869 N N . THR A 1 109 ? -2.088 -10.336 2.129 1.00 92.94 109 THR A N 1
ATOM 870 C CA . THR A 1 109 ? -1.723 -10.109 3.538 1.00 92.94 109 THR A CA 1
ATOM 871 C C . THR A 1 109 ? -1.124 -11.344 4.197 1.00 92.94 109 THR A C 1
ATOM 873 O O . THR A 1 109 ? -0.182 -11.226 4.972 1.00 92.94 109 THR A O 1
ATOM 876 N N . SER A 1 110 ? -1.640 -12.539 3.901 1.00 91.62 110 SER A N 1
ATOM 877 C CA . SER A 1 110 ? -1.090 -13.779 4.466 1.00 91.62 110 SER A CA 1
ATOM 878 C C . SER A 1 110 ? 0.304 -14.085 3.921 1.00 91.62 110 SER A C 1
ATOM 880 O O . SER A 1 110 ? 1.133 -14.612 4.653 1.00 91.62 110 SER A O 1
ATOM 882 N N . GLU A 1 111 ? 0.562 -13.755 2.656 1.00 90.94 111 GLU A N 1
ATOM 883 C CA . GLU A 1 111 ? 1.884 -13.848 2.041 1.00 90.94 111 GLU A CA 1
ATOM 884 C C . GLU A 1 111 ? 2.871 -12.923 2.752 1.00 90.94 111 GLU A C 1
ATOM 886 O O . GLU A 1 111 ? 3.903 -13.394 3.231 1.00 90.94 111 GLU A O 1
ATOM 891 N N . LEU A 1 112 ? 2.498 -11.652 2.948 1.00 91.94 112 LEU A N 1
ATOM 892 C CA . LEU A 1 112 ? 3.308 -10.704 3.710 1.00 91.94 112 LEU A CA 1
ATOM 893 C C . LEU A 1 112 ? 3.572 -11.183 5.133 1.00 91.94 112 LEU A C 1
ATOM 895 O O . LEU A 1 112 ? 4.715 -11.100 5.559 1.00 91.94 112 LEU A O 1
ATOM 899 N N . LEU A 1 113 ? 2.569 -11.733 5.834 1.00 91.12 113 LEU A N 1
ATOM 900 C CA . LEU A 1 113 ? 2.693 -12.324 7.179 1.00 91.12 113 LEU A CA 1
ATOM 901 C C . LEU A 1 113 ? 3.528 -13.621 7.208 1.00 91.12 113 LEU A C 1
ATOM 903 O O . LEU A 1 113 ? 4.056 -13.993 8.259 1.00 91.12 113 LEU A O 1
ATOM 907 N N . GLY A 1 114 ? 3.688 -14.295 6.068 1.00 91.12 114 GLY A N 1
ATOM 908 C CA . GLY A 1 114 ? 4.493 -15.508 5.921 1.00 91.12 114 GLY A CA 1
ATOM 909 C C . GLY A 1 114 ? 6.002 -15.260 5.946 1.00 91.12 114 GLY A C 1
ATOM 910 O O . GLY A 1 114 ? 6.763 -16.163 6.296 1.00 91.12 114 GLY A O 1
ATOM 911 N N . TYR A 1 115 ? 6.448 -14.041 5.628 1.00 90.69 115 TYR A N 1
ATOM 912 C CA . TYR A 1 115 ? 7.857 -13.664 5.756 1.00 90.69 115 TYR A CA 1
ATOM 913 C C . TYR A 1 115 ? 8.318 -13.657 7.227 1.00 90.69 115 TYR A C 1
ATOM 915 O O . TYR A 1 115 ? 7.492 -13.590 8.140 1.00 90.69 115 TYR A O 1
ATOM 923 N N . PRO A 1 116 ? 9.628 -13.730 7.507 1.00 88.88 116 PRO A N 1
ATOM 924 C CA . PRO A 1 116 ? 10.129 -13.523 8.861 1.00 88.88 116 PRO A CA 1
ATOM 925 C C . PRO A 1 116 ? 9.788 -12.111 9.375 1.00 88.88 116 PRO A C 1
ATOM 927 O O . PRO A 1 116 ? 9.835 -11.162 8.581 1.00 88.88 116 PRO A O 1
ATOM 930 N N . PRO A 1 117 ? 9.491 -11.940 10.678 1.00 84.25 117 PRO A N 1
ATOM 931 C CA . PRO A 1 117 ? 9.381 -10.617 11.291 1.00 84.25 117 PRO A CA 1
ATOM 932 C C . PRO A 1 117 ? 10.640 -9.785 11.031 1.00 84.25 117 PRO A C 1
ATOM 934 O O . PRO A 1 117 ? 11.733 -10.342 10.912 1.00 84.25 117 PRO A O 1
ATOM 937 N N . GLU A 1 118 ? 10.482 -8.466 10.933 1.00 83.12 118 GLU A N 1
ATOM 938 C CA . GLU A 1 118 ? 11.569 -7.507 10.676 1.00 83.12 118 GLU A CA 1
ATOM 939 C C . GLU A 1 118 ? 12.315 -7.690 9.330 1.00 83.12 118 GLU A C 1
ATOM 941 O O . GLU A 1 118 ? 13.330 -7.041 9.076 1.00 83.12 118 GLU A O 1
ATOM 946 N N . SER A 1 119 ? 11.850 -8.575 8.439 1.00 88.06 119 SER A N 1
ATOM 947 C CA . SER A 1 119 ? 12.469 -8.771 7.122 1.00 88.06 119 SER A CA 1
ATOM 948 C C . SER A 1 119 ? 11.981 -7.749 6.095 1.00 88.06 119 SER A C 1
ATOM 950 O O . SER A 1 119 ? 10.874 -7.229 6.195 1.00 88.06 119 SER A O 1
ATOM 952 N N . ALA A 1 120 ? 12.766 -7.517 5.037 1.00 84.44 120 ALA A N 1
ATOM 953 C CA . ALA A 1 120 ? 12.339 -6.652 3.934 1.00 84.44 120 ALA A CA 1
ATOM 954 C C . ALA A 1 120 ? 10.992 -7.101 3.333 1.00 84.44 120 ALA A C 1
ATOM 956 O O . ALA A 1 120 ? 10.134 -6.269 3.069 1.00 84.44 120 ALA A O 1
ATOM 957 N N . GLY A 1 121 ? 10.768 -8.415 3.210 1.00 84.12 121 GLY A N 1
ATOM 958 C CA . GLY A 1 121 ? 9.506 -8.973 2.713 1.00 84.12 121 GLY A CA 1
ATOM 959 C C . GLY A 1 121 ? 8.306 -8.752 3.640 1.00 84.12 121 GLY A C 1
ATOM 960 O O . GLY A 1 121 ? 7.170 -8.801 3.185 1.00 84.12 121 GLY A O 1
ATOM 961 N N . ARG A 1 122 ? 8.534 -8.471 4.929 1.00 85.94 122 ARG A N 1
ATOM 962 C CA . ARG A 1 122 ? 7.471 -8.126 5.884 1.00 85.94 122 ARG A CA 1
ATOM 963 C C . ARG A 1 122 ? 6.990 -6.678 5.726 1.00 85.94 122 ARG A C 1
ATOM 965 O O . ARG A 1 122 ? 5.837 -6.409 6.042 1.00 85.94 122 ARG A O 1
ATOM 972 N N . TYR A 1 123 ? 7.845 -5.774 5.242 1.00 83.69 123 TYR A N 1
ATOM 973 C CA . TYR A 1 123 ? 7.524 -4.350 5.045 1.00 83.69 123 TYR A CA 1
ATOM 974 C C . TYR A 1 123 ? 7.355 -3.948 3.579 1.00 83.69 123 TYR A C 1
ATOM 976 O O . TYR A 1 123 ? 7.118 -2.779 3.301 1.00 83.69 123 TYR A O 1
ATOM 984 N N . MET A 1 124 ? 7.534 -4.878 2.639 1.00 85.12 124 MET A N 1
ATOM 985 C CA . MET A 1 124 ? 7.350 -4.590 1.220 1.00 85.12 124 MET A CA 1
ATOM 986 C C . MET A 1 124 ? 5.867 -4.484 0.872 1.00 85.12 124 MET A C 1
ATOM 988 O O . MET A 1 124 ? 5.027 -5.150 1.481 1.00 85.12 124 MET A O 1
ATOM 992 N N . THR A 1 125 ? 5.574 -3.771 -0.209 1.00 84.31 125 THR A N 1
ATOM 993 C CA . THR A 1 125 ? 4.311 -3.936 -0.921 1.00 84.31 125 THR A CA 1
ATOM 994 C C . THR A 1 125 ? 4.413 -5.045 -1.972 1.00 84.31 125 THR A C 1
ATOM 996 O O . THR A 1 125 ? 5.424 -5.148 -2.676 1.00 84.31 125 THR A O 1
ATOM 999 N N . PRO A 1 126 ? 3.375 -5.877 -2.140 1.00 82.50 126 PRO A N 1
ATOM 1000 C CA . PRO A 1 126 ? 3.248 -6.762 -3.289 1.00 82.50 126 PRO A CA 1
ATOM 1001 C C . PRO A 1 126 ? 2.651 -6.044 -4.515 1.00 82.50 126 PRO A C 1
ATOM 1003 O O . PRO A 1 126 ? 2.638 -6.607 -5.609 1.00 82.50 126 PRO A O 1
ATOM 1006 N N . GLU A 1 127 ? 2.168 -4.804 -4.377 1.00 84.19 127 GLU A N 1
ATOM 1007 C CA . GLU A 1 127 ? 1.481 -4.059 -5.440 1.00 84.19 127 GLU A CA 1
ATOM 1008 C C . GLU A 1 127 ? 2.448 -3.255 -6.312 1.00 84.19 127 GLU A C 1
ATOM 1010 O O . GLU A 1 127 ? 2.363 -2.033 -6.431 1.00 84.19 127 GLU A O 1
ATOM 1015 N N . PHE A 1 128 ? 3.377 -3.946 -6.968 1.00 86.50 128 PHE A N 1
ATOM 1016 C CA . PHE A 1 128 ? 4.317 -3.329 -7.901 1.00 86.50 128 PHE A CA 1
ATOM 1017 C C . PHE A 1 128 ? 4.015 -3.688 -9.359 1.00 86.50 128 PHE A C 1
ATOM 1019 O O . PHE A 1 128 ? 3.345 -4.675 -9.687 1.00 86.50 128 PHE A O 1
ATOM 1026 N N . LEU A 1 129 ? 4.534 -2.864 -10.272 1.00 90.69 129 LEU A N 1
ATOM 1027 C CA . LEU A 1 129 ? 4.426 -3.097 -11.704 1.00 90.69 129 LEU A CA 1
ATOM 1028 C C . LEU A 1 129 ? 5.718 -3.688 -12.272 1.00 90.69 129 LEU A C 1
ATOM 1030 O O . LEU A 1 129 ? 6.664 -2.958 -12.547 1.00 90.69 129 LEU A O 1
ATOM 1034 N N . ALA A 1 130 ? 5.729 -5.000 -12.504 1.00 90.06 130 ALA A N 1
ATOM 1035 C CA . ALA A 1 130 ? 6.802 -5.656 -13.247 1.00 90.06 130 ALA A CA 1
ATOM 1036 C C . ALA A 1 130 ? 6.596 -5.575 -14.765 1.00 90.06 130 ALA A C 1
ATOM 1038 O O . ALA A 1 130 ? 5.478 -5.740 -15.261 1.00 90.06 130 ALA A O 1
ATOM 1039 N N . LEU A 1 131 ? 7.693 -5.387 -15.495 1.00 92.31 131 LEU A N 1
ATOM 1040 C CA . LEU A 1 131 ? 7.760 -5.457 -16.953 1.00 92.31 131 LEU A CA 1
ATOM 1041 C C . LEU A 1 131 ? 8.469 -6.742 -17.391 1.00 92.31 131 LEU A C 1
ATOM 1043 O O . LEU A 1 131 ? 9.269 -7.302 -16.644 1.00 92.31 131 LEU A O 1
ATOM 1047 N N . THR A 1 132 ? 8.219 -7.190 -18.620 1.00 91.12 132 THR A N 1
ATOM 1048 C CA . THR A 1 132 ? 8.964 -8.304 -19.224 1.00 91.12 132 THR A CA 1
ATOM 1049 C C . THR A 1 132 ? 9.989 -7.774 -20.229 1.00 91.12 132 THR A C 1
ATOM 1051 O O . THR A 1 132 ? 9.741 -6.765 -20.897 1.00 91.12 132 THR A O 1
ATOM 1054 N N . PRO A 1 133 ? 11.156 -8.428 -20.377 1.00 89.00 133 PRO A N 1
ATOM 1055 C CA . PRO A 1 133 ? 12.255 -7.916 -21.201 1.00 89.00 133 PRO A CA 1
ATOM 1056 C C . PRO A 1 133 ? 11.910 -7.837 -22.696 1.00 89.00 133 PRO A C 1
ATOM 1058 O O . PRO A 1 133 ? 12.548 -7.085 -23.431 1.00 89.00 133 PRO A O 1
ATOM 1061 N N . ALA A 1 134 ? 10.905 -8.590 -23.148 1.00 89.69 134 ALA A N 1
ATOM 1062 C CA . ALA A 1 134 ? 10.463 -8.617 -24.538 1.00 89.69 134 ALA A CA 1
ATOM 1063 C C . ALA A 1 134 ? 9.657 -7.374 -24.959 1.00 89.69 134 ALA A C 1
ATOM 1065 O O . ALA A 1 134 ? 9.521 -7.130 -26.159 1.00 89.69 134 ALA A O 1
ATOM 1066 N N . LEU A 1 135 ? 9.136 -6.590 -24.005 1.00 92.31 135 LEU A N 1
ATOM 1067 C CA . LEU A 1 135 ? 8.324 -5.412 -24.314 1.00 92.31 135 LEU A CA 1
ATOM 1068 C C . LEU A 1 135 ? 9.141 -4.336 -25.028 1.00 92.31 135 LEU A C 1
ATOM 1070 O O . LEU A 1 135 ? 10.312 -4.094 -24.717 1.00 92.31 135 LEU A O 1
ATOM 1074 N N . LYS A 1 136 ? 8.492 -3.635 -25.954 1.00 93.19 136 LYS A N 1
ATOM 1075 C CA . LYS A 1 136 ? 8.965 -2.343 -26.454 1.00 93.19 136 LYS A CA 1
ATOM 1076 C C . LYS A 1 136 ? 8.661 -1.238 -25.450 1.00 93.19 136 LYS A C 1
ATOM 1078 O O . LYS A 1 136 ? 7.704 -1.331 -24.683 1.00 93.19 136 LYS A O 1
ATOM 1083 N N .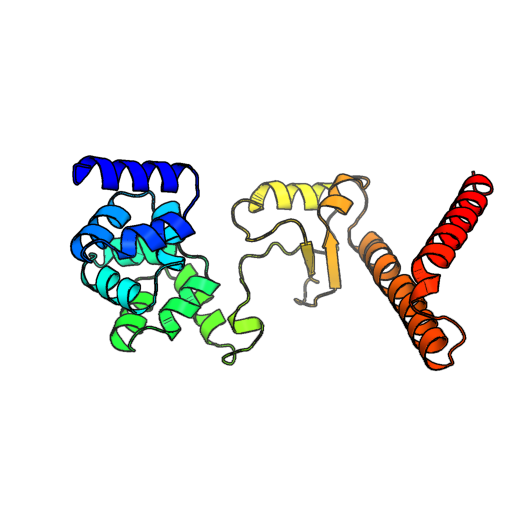 VAL A 1 137 ? 9.409 -0.138 -25.515 1.00 92.06 137 VAL A N 1
ATOM 1084 C CA . VAL A 1 137 ? 9.172 1.056 -24.681 1.00 92.06 137 VAL A CA 1
ATOM 1085 C C . VAL A 1 137 ? 7.720 1.547 -24.782 1.00 92.06 137 VAL A C 1
ATOM 1087 O O . VAL A 1 137 ? 7.097 1.847 -23.766 1.00 92.06 137 VAL A O 1
ATOM 1090 N N . SER A 1 138 ? 7.140 1.579 -25.986 1.00 92.25 138 SER A N 1
ATOM 1091 C CA . SER A 1 138 ? 5.730 1.965 -26.182 1.00 92.25 138 SER A CA 1
ATOM 1092 C C . SER A 1 138 ? 4.737 1.045 -25.469 1.00 92.25 138 SER A C 1
ATOM 1094 O O . SER A 1 138 ? 3.755 1.522 -24.898 1.00 92.25 138 SER A O 1
ATOM 1096 N N . GLU A 1 139 ? 4.995 -0.259 -25.477 1.00 94.81 139 GLU A N 1
ATOM 1097 C CA . GLU A 1 139 ? 4.161 -1.269 -24.821 1.00 94.81 139 GLU A CA 1
ATOM 1098 C C . GLU A 1 139 ? 4.311 -1.187 -23.299 1.00 94.81 139 GLU A C 1
ATOM 1100 O O . GLU A 1 139 ? 3.311 -1.197 -22.582 1.00 94.81 139 GLU A O 1
ATOM 1105 N N . ALA A 1 140 ? 5.540 -0.993 -22.810 1.00 93.31 140 ALA A N 1
ATOM 1106 C CA . ALA A 1 140 ? 5.826 -0.753 -21.400 1.00 93.31 140 ALA A CA 1
ATOM 1107 C C . ALA A 1 140 ? 5.103 0.501 -20.878 1.00 93.31 140 ALA A C 1
ATOM 1109 O O . ALA A 1 140 ? 4.425 0.449 -19.852 1.00 93.31 140 ALA A O 1
ATOM 1110 N N . LEU A 1 141 ? 5.159 1.617 -21.616 1.00 94.50 141 LEU A N 1
ATOM 1111 C CA . LEU A 1 141 ? 4.397 2.829 -21.291 1.00 94.50 141 LEU A CA 1
ATOM 1112 C C . LEU A 1 141 ? 2.881 2.591 -21.338 1.00 94.50 141 LEU A C 1
ATOM 1114 O O . LEU A 1 141 ? 2.141 3.185 -20.551 1.00 94.50 141 LEU A O 1
ATOM 1118 N N . GLY A 1 142 ? 2.406 1.734 -22.243 1.00 94.81 142 GLY A N 1
ATOM 1119 C CA . GLY A 1 142 ? 1.012 1.295 -22.287 1.00 94.81 142 GLY A CA 1
ATOM 1120 C C . GLY A 1 142 ? 0.593 0.573 -21.006 1.00 94.81 142 GLY A C 1
ATOM 1121 O O . GLY A 1 142 ? -0.453 0.886 -20.435 1.00 94.81 142 GLY A O 1
ATOM 1122 N N . GLU A 1 143 ? 1.439 -0.325 -20.508 1.00 93.19 143 GLU A N 1
ATOM 1123 C CA . GLU A 1 143 ? 1.194 -1.059 -19.269 1.00 93.19 143 GLU A CA 1
ATOM 1124 C C . GLU A 1 143 ? 1.205 -0.132 -18.041 1.00 93.19 143 GLU A C 1
ATOM 1126 O O . GLU A 1 143 ? 0.295 -0.200 -17.208 1.00 93.19 143 GLU A O 1
ATOM 1131 N N . VAL A 1 144 ? 2.148 0.818 -17.981 1.00 94.00 144 VAL A N 1
ATOM 1132 C CA . VAL A 1 144 ? 2.172 1.869 -16.947 1.00 94.00 144 VAL A CA 1
ATOM 1133 C C . VAL A 1 144 ? 0.879 2.685 -16.965 1.00 94.00 144 VAL A C 1
ATOM 1135 O O . VAL A 1 144 ? 0.283 2.923 -15.919 1.00 94.00 144 VAL A O 1
ATOM 1138 N N . ARG A 1 145 ? 0.376 3.084 -18.140 1.00 93.69 145 ARG A N 1
ATOM 1139 C CA . ARG A 1 145 ? -0.892 3.834 -18.240 1.00 93.69 145 ARG A CA 1
ATOM 1140 C C . ARG A 1 145 ? -2.098 3.021 -17.776 1.00 93.69 145 ARG A C 1
ATOM 1142 O O . ARG A 1 145 ? -3.040 3.593 -17.233 1.00 93.69 145 ARG A O 1
ATOM 1149 N N . ARG A 1 146 ? -2.080 1.706 -18.006 1.00 92.88 146 ARG A N 1
ATOM 1150 C CA . ARG A 1 146 ? -3.181 0.801 -17.664 1.00 92.88 146 ARG A CA 1
ATOM 1151 C C . ARG A 1 146 ? -3.242 0.499 -16.167 1.00 92.88 146 ARG A C 1
ATOM 1153 O O . ARG A 1 146 ? -4.337 0.457 -15.614 1.00 92.88 146 ARG A O 1
ATOM 1160 N N . ARG A 1 147 ? -2.091 0.277 -15.528 1.00 91.19 147 ARG A N 1
ATOM 1161 C CA . ARG A 1 147 ? -1.994 -0.193 -14.132 1.00 91.19 147 ARG A CA 1
ATOM 1162 C C . ARG A 1 147 ? -1.452 0.829 -13.149 1.00 91.19 147 ARG A C 1
ATOM 1164 O O . ARG A 1 147 ? -1.557 0.614 -11.952 1.00 91.19 147 ARG A O 1
ATOM 1171 N N . GLY A 1 148 ? -0.921 1.953 -13.614 1.00 86.69 148 GLY A N 1
ATOM 1172 C CA . GLY A 1 148 ? -0.214 2.914 -12.766 1.00 86.69 148 GLY A CA 1
ATOM 1173 C C . GLY A 1 148 ? -1.040 3.547 -11.645 1.00 86.69 148 GLY A C 1
ATOM 1174 O O . GLY A 1 148 ? -0.470 4.177 -10.769 1.00 86.69 148 GLY A O 1
ATOM 1175 N N . LYS A 1 149 ? -2.370 3.396 -11.664 1.00 83.00 149 LYS A N 1
ATOM 1176 C CA . LYS A 1 149 ? -3.264 3.867 -10.594 1.00 83.00 149 LYS A CA 1
ATOM 1177 C C . LYS A 1 149 ? -3.494 2.845 -9.477 1.00 83.00 149 LYS A C 1
ATOM 1179 O O . LYS A 1 149 ? -4.110 3.202 -8.484 1.00 83.00 149 LYS A O 1
ATOM 1184 N N . THR A 1 150 ? -3.094 1.592 -9.676 1.00 80.50 150 THR A N 1
ATOM 1185 C CA . THR A 1 150 ? -3.382 0.464 -8.772 1.00 80.50 150 THR A CA 1
ATOM 1186 C C . THR A 1 150 ? -2.108 -0.176 -8.227 1.00 80.50 150 THR A C 1
ATOM 1188 O O . THR A 1 150 ? -2.147 -1.311 -7.778 1.00 80.50 150 THR A O 1
ATOM 1191 N N . VAL A 1 151 ? -0.964 0.474 -8.409 1.00 84.94 151 VAL A N 1
ATOM 1192 C CA . VAL A 1 151 ? 0.343 0.012 -7.934 1.00 84.94 151 VAL A CA 1
ATOM 1193 C C . VAL A 1 151 ? 0.938 1.116 -7.076 1.00 84.94 151 VAL A C 1
ATOM 1195 O O . VAL A 1 151 ? 0.643 2.288 -7.318 1.00 84.94 151 VAL A O 1
ATOM 1198 N N . GLU A 1 152 ? 1.779 0.760 -6.111 1.00 83.88 152 GLU A N 1
ATOM 1199 C CA . GLU A 1 152 ? 2.362 1.725 -5.171 1.00 83.88 152 GLU A CA 1
ATOM 1200 C C . GLU A 1 152 ? 3.194 2.790 -5.892 1.00 83.88 152 GLU A C 1
ATOM 1202 O O . GLU A 1 152 ? 3.071 3.990 -5.649 1.00 83.88 152 GLU A O 1
ATOM 1207 N N . THR A 1 153 ? 4.047 2.348 -6.813 1.00 86.19 153 THR A N 1
ATOM 1208 C CA . THR A 1 153 ? 4.913 3.232 -7.581 1.00 86.19 153 THR A CA 1
ATOM 1209 C C . THR A 1 153 ? 5.034 2.758 -9.018 1.00 86.19 153 THR A C 1
ATOM 1211 O O . THR A 1 153 ? 5.006 1.566 -9.328 1.00 86.19 153 THR A O 1
ATOM 1214 N N . VAL A 1 154 ? 5.179 3.732 -9.912 1.00 91.12 154 VAL A N 1
ATOM 1215 C CA . VAL A 1 154 ? 5.504 3.518 -11.325 1.00 91.12 154 VAL A CA 1
ATOM 1216 C C . VAL A 1 154 ? 6.888 4.039 -11.679 1.00 91.12 154 VAL A C 1
ATOM 1218 O O . VAL A 1 154 ? 7.287 3.906 -12.828 1.00 91.12 154 VAL A O 1
ATOM 1221 N N . TYR A 1 155 ? 7.599 4.675 -10.744 1.00 87.25 155 TYR A N 1
ATOM 1222 C CA . TYR A 1 155 ? 8.872 5.332 -11.043 1.00 87.25 155 TYR A CA 1
ATOM 1223 C C . TYR A 1 155 ? 10.005 4.341 -11.254 1.00 87.25 155 TYR A C 1
ATOM 1225 O O . TYR A 1 155 ? 10.837 4.576 -12.127 1.00 87.25 155 TYR A O 1
ATOM 1233 N N . ASP A 1 156 ? 9.985 3.241 -10.508 1.00 89.06 156 ASP A N 1
ATOM 1234 C CA . ASP A 1 156 ? 10.978 2.180 -10.542 1.00 89.06 156 ASP A CA 1
ATOM 1235 C C . ASP A 1 156 ? 10.280 0.878 -10.935 1.00 89.06 156 ASP A C 1
ATOM 1237 O O . ASP A 1 156 ? 9.453 0.348 -10.195 1.00 89.06 156 ASP A O 1
ATOM 1241 N N . LEU A 1 157 ? 10.573 0.391 -12.139 1.00 90.25 157 LEU A N 1
ATOM 1242 C CA . LEU A 1 157 ? 9.872 -0.731 -12.755 1.00 90.25 157 LEU A CA 1
ATOM 1243 C C . LEU A 1 157 ? 10.824 -1.928 -12.827 1.00 90.25 157 LEU A C 1
ATOM 1245 O O . LEU A 1 157 ? 11.752 -1.910 -13.644 1.00 90.25 157 LEU A O 1
ATOM 1249 N N . PRO A 1 158 ? 10.644 -2.964 -11.989 1.00 88.94 158 PRO A N 1
ATOM 1250 C CA . PRO A 1 158 ? 11.443 -4.172 -12.097 1.00 88.94 158 PRO A CA 1
ATOM 1251 C C . PRO A 1 158 ? 11.149 -4.877 -13.420 1.00 88.94 158 PRO A C 1
ATOM 1253 O O . PRO A 1 158 ? 9.997 -4.998 -13.840 1.00 88.94 158 PRO A O 1
ATOM 1256 N N . VAL A 1 159 ? 12.195 -5.379 -14.066 1.00 88.69 159 VAL A N 1
ATOM 1257 C CA . VAL A 1 159 ? 12.074 -6.256 -15.225 1.00 88.69 159 VAL A CA 1
ATOM 1258 C C . VAL A 1 159 ? 12.317 -7.685 -14.777 1.00 88.69 159 VAL A C 1
ATOM 1260 O O . VAL A 1 159 ? 13.363 -7.998 -14.206 1.00 88.69 159 VAL A O 1
ATOM 1263 N N . ILE A 1 160 ? 11.340 -8.548 -15.034 1.00 87.50 160 ILE A N 1
ATOM 1264 C CA . ILE A 1 160 ? 11.331 -9.941 -14.597 1.00 87.50 160 ILE A CA 1
ATOM 1265 C C . ILE A 1 160 ? 11.268 -10.842 -15.834 1.00 87.50 160 ILE A C 1
ATOM 1267 O O . ILE A 1 160 ? 10.535 -10.568 -16.786 1.00 87.50 160 ILE A O 1
ATOM 1271 N N . ALA A 1 161 ? 12.087 -11.888 -15.837 1.00 84.81 161 ALA A N 1
ATOM 1272 C CA . ALA A 1 161 ? 12.090 -12.931 -16.852 1.00 84.81 161 ALA A CA 1
ATOM 1273 C C . ALA A 1 161 ? 10.845 -13.829 -16.749 1.00 84.81 161 ALA A C 1
ATOM 1275 O O . ALA A 1 161 ? 10.156 -13.859 -15.731 1.00 84.81 161 ALA A O 1
ATOM 1276 N N . ASP A 1 162 ? 10.578 -14.616 -17.791 1.00 85.31 162 ASP A N 1
ATOM 1277 C CA . ASP A 1 162 ? 9.416 -15.517 -17.823 1.00 85.31 162 ASP A CA 1
ATOM 1278 C C . ASP A 1 162 ? 9.469 -16.614 -16.737 1.00 85.31 162 ASP A C 1
ATOM 1280 O O . ASP A 1 162 ? 8.437 -17.168 -16.363 1.00 85.31 162 ASP A O 1
ATOM 1284 N N . ASP A 1 163 ? 10.658 -16.916 -16.207 1.00 82.44 163 ASP A N 1
ATOM 1285 C CA . ASP A 1 163 ? 10.885 -17.863 -15.108 1.00 82.44 163 ASP A CA 1
ATOM 1286 C C . ASP A 1 163 ? 10.783 -17.226 -13.707 1.00 82.44 163 ASP A C 1
ATOM 1288 O O . ASP A 1 163 ? 10.996 -17.904 -12.701 1.00 82.44 163 ASP A O 1
ATOM 1292 N N . GLY A 1 164 ? 10.448 -15.933 -13.626 1.00 78.75 164 GLY A N 1
ATOM 1293 C CA . GLY A 1 164 ? 10.386 -15.174 -12.376 1.00 78.75 164 GLY A CA 1
ATOM 1294 C C . GLY A 1 164 ? 11.730 -14.591 -11.926 1.00 78.75 164 GLY A C 1
ATOM 1295 O O . GLY A 1 164 ? 11.791 -13.948 -10.878 1.00 78.75 164 GLY A O 1
ATOM 1296 N N . GLY A 1 165 ? 12.805 -14.779 -12.697 1.00 81.06 165 GLY A N 1
ATOM 1297 C CA . GLY A 1 165 ? 14.115 -14.208 -12.404 1.00 81.06 165 GLY A CA 1
ATOM 1298 C C . GLY A 1 165 ? 14.128 -12.683 -12.525 1.00 81.06 165 GLY A C 1
ATOM 1299 O O . GLY A 1 165 ? 13.690 -12.118 -13.526 1.00 81.06 165 GLY A O 1
ATOM 1300 N N . PHE A 1 166 ? 14.666 -11.997 -11.519 1.00 82.81 166 PHE A N 1
ATOM 1301 C CA . PHE A 1 166 ? 14.875 -10.552 -11.573 1.00 82.81 166 PHE A CA 1
ATOM 1302 C C . PHE A 1 166 ? 16.035 -10.206 -12.519 1.00 82.81 166 PHE A C 1
ATOM 1304 O O . PHE A 1 166 ? 17.162 -10.653 -12.307 1.00 82.81 166 PHE A O 1
ATOM 1311 N N . LEU A 1 167 ? 15.764 -9.404 -13.553 1.00 80.81 167 LEU A N 1
ATOM 1312 C CA . LEU A 1 167 ? 16.749 -9.014 -14.569 1.00 80.81 167 LEU A CA 1
ATOM 1313 C C . LEU A 1 167 ? 17.315 -7.608 -14.358 1.00 80.81 167 LEU A C 1
ATOM 1315 O O . LEU A 1 167 ? 18.418 -7.322 -14.823 1.00 80.81 167 LEU A O 1
ATOM 1319 N N . GLY A 1 168 ? 16.571 -6.719 -13.698 1.00 82.12 168 GLY A N 1
ATOM 1320 C CA . GLY A 1 168 ? 16.990 -5.334 -13.510 1.00 82.12 168 GLY A CA 1
ATOM 1321 C C . GLY A 1 168 ? 15.858 -4.376 -13.171 1.00 82.12 168 GLY A C 1
ATOM 1322 O O . GLY A 1 168 ? 14.708 -4.782 -13.039 1.00 82.12 168 GLY A O 1
ATOM 1323 N N . MET A 1 169 ? 16.193 -3.090 -13.079 1.00 84.62 169 MET A N 1
ATOM 1324 C CA . MET A 1 169 ? 15.237 -1.993 -12.906 1.00 84.62 169 MET A CA 1
ATOM 1325 C C . MET A 1 169 ? 15.266 -1.074 -14.124 1.00 84.62 169 MET A C 1
ATOM 1327 O O . MET A 1 169 ? 16.322 -0.855 -14.718 1.00 84.62 169 MET A O 1
ATOM 1331 N N . VAL A 1 170 ? 14.115 -0.502 -14.463 1.00 88.75 170 VAL A N 1
ATOM 1332 C CA . VAL A 1 170 ? 13.981 0.570 -15.451 1.00 88.75 170 VAL A CA 1
ATOM 1333 C C . VAL A 1 170 ? 13.229 1.726 -14.809 1.00 88.75 170 VAL A C 1
ATOM 1335 O O . VAL A 1 170 ? 12.172 1.519 -14.215 1.00 88.75 170 VAL A O 1
ATOM 1338 N N . HIS A 1 171 ? 13.734 2.951 -14.947 1.00 89.81 171 HIS A N 1
ATOM 1339 C CA . HIS A 1 171 ? 13.017 4.112 -14.438 1.00 89.81 171 HIS A CA 1
ATOM 1340 C C . HIS A 1 171 ? 11.973 4.600 -15.448 1.00 89.81 171 HIS A C 1
ATOM 1342 O O . HIS A 1 171 ? 12.231 4.664 -16.653 1.00 89.81 171 HIS A O 1
ATOM 1348 N N . LEU A 1 172 ? 10.807 5.046 -14.973 1.00 90.44 172 LEU A N 1
ATOM 1349 C CA . LEU A 1 172 ? 9.766 5.613 -15.844 1.00 90.44 172 LEU A CA 1
ATOM 1350 C C . LEU A 1 172 ? 10.283 6.777 -16.686 1.00 90.44 172 LEU A C 1
ATOM 1352 O O . LEU A 1 172 ? 9.902 6.930 -17.845 1.00 90.44 172 LEU A O 1
ATOM 1356 N N . ARG A 1 173 ? 11.170 7.593 -16.109 1.00 88.00 173 ARG A N 1
ATOM 1357 C CA . ARG A 1 173 ? 11.789 8.710 -16.823 1.00 88.00 173 ARG A CA 1
ATOM 1358 C C . ARG A 1 173 ? 12.513 8.238 -18.084 1.00 88.00 173 ARG A C 1
ATOM 1360 O O . ARG A 1 173 ? 12.400 8.902 -19.107 1.00 88.00 173 ARG A O 1
ATOM 1367 N N . ASP A 1 174 ? 13.189 7.092 -18.011 1.00 87.81 174 ASP A N 1
ATOM 1368 C CA . ASP A 1 174 ? 13.989 6.552 -19.104 1.00 87.81 174 ASP A CA 1
ATOM 1369 C C . ASP A 1 174 ? 13.070 6.030 -20.204 1.00 87.81 174 ASP A C 1
ATOM 1371 O O . ASP A 1 174 ? 13.314 6.288 -21.379 1.00 87.81 174 ASP A O 1
ATOM 1375 N N . LEU A 1 175 ? 11.947 5.402 -19.838 1.00 89.19 175 LEU A N 1
ATOM 1376 C CA . LEU A 1 175 ? 10.912 5.002 -20.796 1.00 89.19 175 LEU A CA 1
ATOM 1377 C C . LEU A 1 175 ? 10.307 6.201 -21.533 1.00 89.19 175 LEU A C 1
ATOM 1379 O O . LEU A 1 175 ? 10.068 6.126 -22.733 1.00 89.19 175 LEU A O 1
ATOM 1383 N N . VAL A 1 176 ? 10.052 7.309 -20.834 1.00 88.81 176 VAL A N 1
ATOM 1384 C CA . VAL A 1 176 ? 9.421 8.497 -21.430 1.00 88.81 176 VAL A CA 1
ATOM 1385 C C . VAL A 1 176 ? 10.341 9.206 -22.429 1.00 88.81 176 VAL A C 1
ATOM 1387 O O . VAL A 1 176 ? 9.846 9.751 -23.413 1.00 88.81 176 VAL A O 1
ATOM 1390 N N . VAL A 1 177 ? 11.657 9.213 -22.191 1.00 86.94 177 VAL A N 1
ATOM 1391 C CA . VAL A 1 177 ? 12.635 9.888 -23.070 1.00 86.94 177 VAL A CA 1
ATOM 1392 C C . VAL A 1 177 ? 13.216 8.983 -24.162 1.00 86.94 177 VAL A C 1
ATOM 1394 O O . VAL A 1 177 ? 13.919 9.479 -25.041 1.00 86.94 177 VAL A O 1
ATOM 1397 N N . SER A 1 178 ? 12.943 7.677 -24.118 1.00 84.75 178 SER A N 1
ATOM 1398 C CA . SER A 1 178 ? 13.468 6.694 -25.072 1.00 84.75 178 SER A CA 1
ATOM 1399 C C . SER A 1 178 ? 12.605 6.548 -26.325 1.00 84.75 178 SER A C 1
ATOM 1401 O O . SER A 1 178 ? 11.413 6.856 -26.334 1.00 84.75 178 SER A O 1
ATOM 1403 N N . ASP A 1 179 ? 13.207 6.019 -27.393 1.00 83.44 179 ASP A N 1
ATOM 1404 C CA . ASP A 1 179 ? 12.480 5.687 -28.618 1.00 83.44 179 ASP A CA 1
ATOM 1405 C C . ASP A 1 179 ? 11.494 4.529 -28.373 1.00 83.44 179 ASP A C 1
ATOM 1407 O O . ASP A 1 179 ? 11.841 3.470 -27.842 1.00 83.44 179 ASP A O 1
ATOM 1411 N N . ALA A 1 180 ? 10.251 4.741 -28.803 1.00 76.69 180 ALA A N 1
ATOM 1412 C CA . ALA A 1 180 ? 9.110 3.852 -28.636 1.00 76.69 180 ALA A CA 1
ATOM 1413 C C . ALA A 1 180 ? 9.308 2.428 -29.190 1.00 76.69 180 ALA A C 1
ATOM 1415 O O . ALA A 1 180 ? 8.577 1.518 -28.776 1.00 76.69 180 ALA A O 1
ATOM 1416 N N . VAL A 1 181 ? 10.232 2.235 -30.139 1.00 77.56 181 VAL A N 1
ATOM 1417 C CA . VAL A 1 181 ? 10.428 0.967 -30.863 1.00 77.56 181 VAL A CA 1
ATOM 1418 C C . VAL A 1 181 ? 11.473 0.059 -30.199 1.00 77.56 181 VAL A C 1
ATOM 1420 O O . VAL A 1 181 ? 11.509 -1.137 -30.491 1.00 77.56 181 VAL A O 1
ATOM 1423 N N . VAL A 1 182 ? 12.294 0.589 -29.286 1.00 78.50 182 VAL A N 1
ATOM 1424 C CA . VAL A 1 182 ? 13.379 -0.161 -28.633 1.00 78.50 182 VAL A CA 1
ATOM 1425 C C . VAL A 1 182 ? 12.820 -1.180 -27.636 1.00 78.50 182 VAL A C 1
ATOM 1427 O O . VAL A 1 182 ? 11.895 -0.885 -26.880 1.00 78.50 182 VAL A O 1
ATOM 1430 N N . THR A 1 183 ? 13.389 -2.387 -27.631 1.00 81.88 183 THR A N 1
ATOM 1431 C CA . THR A 1 183 ? 13.053 -3.470 -26.692 1.00 81.88 183 THR A CA 1
ATOM 1432 C C . THR A 1 183 ? 13.799 -3.309 -25.366 1.00 81.88 183 THR A C 1
ATOM 1434 O O . THR A 1 183 ? 14.998 -3.025 -25.369 1.00 81.88 183 THR A O 1
ATOM 1437 N N . LEU A 1 184 ? 13.128 -3.562 -24.234 1.00 77.19 184 LEU A N 1
ATOM 1438 C CA . LEU A 1 184 ? 13.716 -3.416 -22.894 1.00 77.19 184 LEU A CA 1
ATOM 1439 C C . LEU A 1 184 ? 14.974 -4.272 -22.699 1.00 77.19 184 LEU A C 1
ATOM 1441 O O . LEU A 1 184 ? 15.951 -3.782 -22.145 1.00 77.19 184 LEU A O 1
ATOM 1445 N N . ALA A 1 185 ? 15.007 -5.502 -23.219 1.00 70.94 185 ALA A N 1
ATOM 1446 C CA . ALA A 1 185 ? 16.177 -6.384 -23.152 1.00 70.94 185 ALA A CA 1
ATOM 1447 C C . ALA A 1 185 ? 17.484 -5.745 -23.669 1.00 70.94 185 ALA A C 1
ATOM 1449 O O . ALA A 1 185 ? 18.557 -6.049 -23.157 1.00 70.94 185 ALA A O 1
ATOM 1450 N N . LEU A 1 186 ? 17.402 -4.853 -24.665 1.00 62.25 186 LEU A N 1
ATOM 1451 C CA . LEU A 1 186 ? 18.562 -4.144 -25.222 1.00 62.25 186 LEU A CA 1
ATOM 1452 C C . LEU A 1 186 ? 18.977 -2.936 -24.368 1.00 62.25 186 LEU A C 1
ATOM 1454 O O . LEU A 1 186 ? 20.108 -2.469 -24.460 1.00 62.25 186 LEU A O 1
ATOM 1458 N N . PHE A 1 187 ? 18.056 -2.432 -23.550 1.00 65.00 187 PHE A N 1
ATOM 1459 C CA . PHE A 1 187 ? 18.195 -1.208 -22.770 1.00 65.00 187 PHE A CA 1
ATOM 1460 C C . PHE A 1 187 ? 18.620 -1.484 -21.319 1.00 65.00 187 PHE A C 1
ATOM 1462 O O . PHE A 1 187 ? 19.333 -0.683 -20.725 1.00 65.00 187 PHE A O 1
ATOM 1469 N N . ILE A 1 188 ? 18.250 -2.647 -20.768 1.00 64.31 188 ILE A N 1
ATOM 1470 C CA . ILE A 1 188 ? 18.563 -3.053 -19.388 1.00 64.31 188 ILE A CA 1
ATOM 1471 C C . ILE A 1 188 ? 20.079 -3.053 -19.111 1.00 64.31 188 ILE A C 1
ATOM 1473 O O . ILE A 1 188 ? 20.476 -2.408 -18.143 1.00 64.31 188 ILE A O 1
ATOM 1477 N N . PRO A 1 189 ? 20.959 -3.666 -19.937 1.00 59.06 189 PRO A N 1
ATOM 1478 C CA . PRO A 1 189 ? 22.401 -3.599 -19.690 1.00 59.06 189 PRO A CA 1
ATOM 1479 C C . PRO A 1 189 ? 22.946 -2.167 -19.756 1.00 59.06 189 PRO A C 1
ATOM 1481 O O . PRO A 1 189 ? 23.772 -1.798 -18.934 1.00 59.06 189 PRO A O 1
ATOM 1484 N N . LEU A 1 190 ? 22.451 -1.333 -20.678 1.00 60.50 190 LEU A N 1
ATOM 1485 C CA . LEU A 1 190 ? 22.883 0.062 -20.833 1.00 60.50 190 LEU A CA 1
ATOM 1486 C C . LEU A 1 190 ? 22.477 0.941 -19.632 1.00 60.50 190 LEU A C 1
ATOM 1488 O O . LEU A 1 190 ? 23.251 1.794 -19.194 1.00 60.50 190 LEU A O 1
ATOM 1492 N N . LEU A 1 191 ? 21.281 0.720 -19.078 1.00 58.16 191 LEU A N 1
ATOM 1493 C CA . LEU A 1 191 ? 20.786 1.426 -17.893 1.00 58.16 191 LEU A CA 1
ATOM 1494 C C . LEU A 1 191 ? 21.453 0.949 -16.594 1.00 58.16 191 LEU A C 1
ATOM 1496 O O . LEU A 1 191 ? 21.750 1.764 -15.724 1.00 58.16 191 LEU A O 1
ATOM 1500 N N . ILE A 1 192 ? 21.730 -0.352 -16.463 1.00 60.50 192 ILE A N 1
ATOM 1501 C CA . ILE A 1 192 ? 22.403 -0.914 -15.280 1.00 60.50 192 ILE A CA 1
ATOM 1502 C C . ILE A 1 192 ? 23.890 -0.530 -15.255 1.00 60.50 192 ILE A C 1
ATOM 1504 O O . ILE A 1 192 ? 24.418 -0.149 -14.206 1.00 60.50 192 ILE A O 1
ATOM 1508 N N . ASP A 1 193 ? 24.575 -0.607 -16.399 1.00 54.72 193 ASP A N 1
ATOM 1509 C CA . ASP A 1 193 ? 26.030 -0.417 -16.481 1.00 54.72 193 ASP A CA 1
ATOM 1510 C C . ASP A 1 193 ? 26.444 1.056 -16.291 1.00 54.72 193 ASP A C 1
ATOM 1512 O O . ASP A 1 193 ? 27.495 1.350 -15.720 1.00 54.72 193 ASP A O 1
ATOM 1516 N N . THR A 1 194 ? 25.585 2.013 -16.654 1.00 58.00 194 THR A N 1
ATOM 1517 C CA . THR A 1 194 ? 25.875 3.448 -16.471 1.00 58.00 194 THR A CA 1
ATOM 1518 C C . THR A 1 194 ? 25.759 3.919 -15.014 1.00 58.00 194 THR A C 1
ATOM 1520 O O . THR A 1 194 ? 26.522 4.793 -14.599 1.00 58.00 194 THR A O 1
ATOM 1523 N N . GLY A 1 195 ? 24.874 3.326 -14.205 1.00 53.09 195 GLY A N 1
ATOM 1524 C CA . GLY A 1 195 ? 24.719 3.682 -12.786 1.00 53.09 195 GLY A CA 1
ATOM 1525 C C . GLY A 1 195 ? 25.725 2.993 -11.856 1.00 53.09 195 GLY A C 1
ATOM 1526 O O . GLY A 1 195 ? 26.261 3.618 -10.938 1.00 53.09 195 GLY A O 1
ATOM 1527 N N . GLY A 1 196 ? 26.010 1.709 -12.096 1.00 54.56 196 GLY A N 1
ATOM 1528 C CA . GLY A 1 196 ? 26.817 0.887 -11.189 1.00 54.56 196 GLY A CA 1
ATOM 1529 C C . GLY A 1 196 ? 28.330 1.066 -11.341 1.00 54.56 196 GLY A C 1
ATOM 1530 O O . GLY A 1 196 ? 29.045 1.176 -10.342 1.00 54.56 196 GLY A O 1
ATOM 1531 N N . ASN A 1 197 ? 28.834 1.126 -12.578 1.00 54.53 197 ASN A N 1
ATOM 1532 C CA . ASN A 1 197 ? 30.274 1.045 -12.841 1.00 54.53 197 ASN A CA 1
ATOM 1533 C C . ASN A 1 197 ? 30.999 2.373 -12.555 1.00 54.53 197 ASN A C 1
ATOM 1535 O O . ASN A 1 197 ? 32.032 2.384 -11.887 1.00 54.53 197 ASN A O 1
ATOM 1539 N N . SER A 1 198 ? 30.426 3.513 -12.962 1.00 56.94 198 SER A N 1
ATOM 1540 C CA . SER A 1 198 ? 31.004 4.841 -12.685 1.00 56.94 198 SER A CA 1
ATOM 1541 C C . SER A 1 198 ? 30.929 5.237 -11.206 1.00 56.94 198 SER A C 1
ATOM 1543 O O . SER A 1 198 ? 31.887 5.804 -10.674 1.00 56.94 198 SER A O 1
ATOM 1545 N N . GLY A 1 199 ? 29.826 4.919 -10.522 1.00 59.62 199 GLY A N 1
ATOM 1546 C CA . GLY A 1 199 ? 29.638 5.252 -9.107 1.00 59.62 199 GLY A CA 1
ATOM 1547 C C . GLY A 1 199 ? 30.599 4.489 -8.194 1.00 59.62 199 GLY A C 1
ATOM 1548 O O . GLY A 1 199 ? 31.267 5.089 -7.350 1.00 59.62 199 GLY A O 1
ATOM 1549 N N . ALA A 1 200 ? 30.734 3.176 -8.408 1.00 59.75 200 ALA A N 1
ATOM 1550 C CA . ALA A 1 200 ? 31.615 2.331 -7.607 1.00 59.75 200 ALA A CA 1
ATOM 1551 C C . ALA A 1 200 ? 33.102 2.657 -7.828 1.00 59.75 200 ALA A C 1
ATOM 1553 O O . ALA A 1 200 ? 33.871 2.696 -6.861 1.00 59.75 200 ALA A O 1
ATOM 1554 N N . GLN A 1 201 ? 33.514 2.953 -9.069 1.00 63.41 201 GLN A N 1
ATOM 1555 C CA . GLN A 1 201 ? 34.892 3.366 -9.360 1.00 63.41 201 GLN A CA 1
ATOM 1556 C C . GLN A 1 201 ? 35.226 4.707 -8.708 1.00 63.41 201 GLN A C 1
ATOM 1558 O O . GLN A 1 201 ? 36.256 4.829 -8.043 1.00 63.41 201 GLN A O 1
ATOM 1563 N N . SER A 1 202 ? 34.342 5.697 -8.856 1.00 65.38 202 SER A N 1
ATOM 1564 C CA . SER A 1 202 ? 34.566 7.030 -8.300 1.00 65.38 202 SER A CA 1
ATOM 1565 C C . SER A 1 202 ? 34.603 6.998 -6.769 1.00 65.38 202 SER A C 1
ATOM 1567 O O . SER A 1 202 ? 35.529 7.539 -6.162 1.00 65.38 202 SER A O 1
ATOM 1569 N N . ALA A 1 203 ? 33.676 6.272 -6.132 1.00 70.12 203 ALA A N 1
ATOM 1570 C CA . ALA A 1 203 ? 33.638 6.161 -4.678 1.00 70.12 203 ALA A CA 1
ATOM 1571 C C . ALA A 1 203 ? 34.871 5.432 -4.121 1.00 70.12 203 ALA A C 1
ATOM 1573 O O . ALA A 1 203 ? 35.458 5.879 -3.138 1.00 70.12 203 ALA A O 1
ATOM 1574 N N . THR A 1 204 ? 35.319 4.356 -4.775 1.00 68.81 204 THR A N 1
ATOM 1575 C CA . THR A 1 204 ? 36.493 3.590 -4.325 1.00 68.81 204 THR A CA 1
ATOM 1576 C C . THR A 1 204 ? 37.776 4.412 -4.425 1.00 68.81 204 THR A C 1
ATOM 1578 O O . THR A 1 204 ? 38.591 4.410 -3.499 1.00 68.81 204 THR A O 1
ATOM 1581 N N . ILE A 1 205 ? 37.954 5.153 -5.523 1.00 71.31 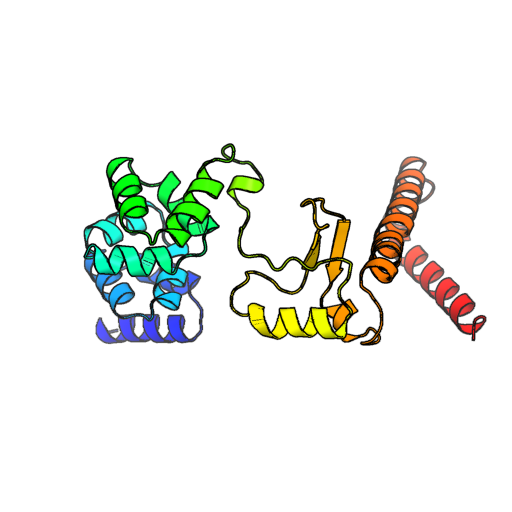205 ILE A N 1
ATOM 1582 C CA . ILE A 1 205 ? 39.116 6.030 -5.705 1.00 71.31 205 ILE A CA 1
ATOM 1583 C C . ILE A 1 205 ? 39.098 7.154 -4.663 1.00 71.31 205 ILE A C 1
ATOM 1585 O O . ILE A 1 205 ? 40.128 7.424 -4.048 1.00 71.31 205 ILE A O 1
ATOM 1589 N N . MET A 1 206 ? 37.933 7.751 -4.397 1.00 69.75 206 MET A N 1
ATOM 1590 C CA . MET A 1 206 ? 37.809 8.852 -3.440 1.00 69.75 206 MET A CA 1
ATOM 1591 C C . MET A 1 206 ? 38.051 8.398 -1.994 1.00 69.75 206 MET A C 1
ATOM 1593 O O . MET A 1 206 ? 38.802 9.039 -1.262 1.00 69.75 206 MET A O 1
ATOM 1597 N N . VAL A 1 207 ? 37.482 7.258 -1.587 1.00 73.50 207 VAL A N 1
ATOM 1598 C CA . VAL A 1 207 ? 37.707 6.676 -0.252 1.00 73.50 207 VAL A CA 1
ATOM 1599 C C . VAL A 1 207 ? 39.181 6.319 -0.054 1.00 73.50 207 VAL A C 1
ATOM 1601 O O . VAL A 1 207 ? 39.755 6.629 0.993 1.00 73.50 207 VAL A O 1
ATOM 1604 N N . ARG A 1 208 ? 39.834 5.745 -1.073 1.00 70.62 208 ARG A N 1
ATOM 1605 C CA . ARG A 1 208 ? 41.269 5.446 -1.019 1.00 70.62 208 ARG A CA 1
ATOM 1606 C C . ARG A 1 208 ? 42.111 6.720 -0.911 1.00 70.62 208 ARG A C 1
ATOM 1608 O O . ARG A 1 208 ? 42.978 6.782 -0.043 1.00 70.62 208 ARG A O 1
ATOM 1615 N N . ALA A 1 209 ? 41.840 7.731 -1.732 1.00 67.31 209 ALA A N 1
ATOM 1616 C CA . ALA A 1 209 ? 42.588 8.989 -1.736 1.00 67.31 209 ALA A CA 1
ATOM 1617 C C . ALA A 1 209 ? 42.468 9.741 -0.398 1.00 67.31 209 ALA A C 1
ATOM 1619 O O . ALA A 1 209 ? 43.454 10.287 0.100 1.00 67.31 209 ALA A O 1
ATOM 1620 N N . MET A 1 210 ? 41.292 9.692 0.238 1.00 73.44 210 MET A N 1
ATOM 1621 C CA . MET A 1 210 ? 41.103 10.222 1.592 1.00 73.44 210 MET A CA 1
ATOM 1622 C C . MET A 1 210 ? 41.869 9.411 2.645 1.00 73.44 210 MET A C 1
ATOM 1624 O O . MET A 1 210 ? 42.469 9.992 3.544 1.00 73.44 210 MET A O 1
ATOM 1628 N N . SER A 1 211 ? 41.899 8.078 2.531 1.00 70.44 211 SER A N 1
ATOM 1629 C CA . SER A 1 211 ? 42.589 7.220 3.509 1.00 70.44 211 SER A CA 1
ATOM 1630 C C . SER A 1 211 ? 44.118 7.344 3.479 1.00 70.44 211 SER A C 1
ATOM 1632 O O . SER A 1 211 ? 44.767 7.165 4.506 1.00 70.44 211 SER A O 1
ATOM 1634 N N . VAL A 1 212 ? 44.693 7.676 2.318 1.00 77.31 212 VAL A N 1
ATOM 1635 C CA . VAL A 1 212 ? 46.141 7.899 2.138 1.00 77.31 212 VAL A CA 1
ATOM 1636 C C . VAL A 1 212 ? 46.530 9.354 2.464 1.00 77.31 212 VAL A C 1
ATOM 1638 O O . VAL A 1 212 ? 47.710 9.679 2.546 1.00 77.31 212 VAL A O 1
ATOM 1641 N N . GLY A 1 213 ? 45.550 10.232 2.716 1.00 67.00 213 GLY A N 1
ATOM 1642 C CA . GLY A 1 213 ? 45.781 11.645 3.026 1.00 67.00 213 GLY A CA 1
ATOM 1643 C C . GLY A 1 213 ? 46.129 12.503 1.807 1.00 67.00 213 GLY A C 1
ATOM 1644 O O . GLY A 1 213 ? 46.587 13.631 1.971 1.00 67.00 213 GLY A O 1
ATOM 1645 N N . GLU A 1 214 ? 45.909 11.990 0.593 1.00 68.19 214 GLU A N 1
ATOM 1646 C CA . GLU A 1 214 ? 46.143 12.716 -0.663 1.00 68.19 214 GLU A CA 1
ATOM 1647 C C . GLU A 1 214 ? 45.062 13.774 -0.930 1.00 68.19 214 GLU A C 1
ATOM 1649 O O . GLU A 1 214 ? 45.312 14.746 -1.640 1.00 68.19 214 GLU A O 1
ATOM 1654 N N . VAL A 1 215 ? 43.867 13.603 -0.350 1.00 61.50 215 VAL A N 1
ATOM 1655 C CA . VAL A 1 215 ? 42.730 14.522 -0.491 1.00 61.50 215 VAL A CA 1
ATOM 1656 C C . VAL A 1 215 ? 42.107 14.786 0.878 1.00 61.50 215 VAL A C 1
ATOM 1658 O O . VAL A 1 215 ? 41.686 13.854 1.564 1.00 61.50 215 VAL A O 1
ATOM 1661 N N . GLN A 1 216 ? 42.021 16.059 1.274 1.00 66.25 216 GLN A N 1
ATOM 1662 C CA . GLN A 1 216 ? 41.308 16.472 2.484 1.00 66.25 216 GLN A CA 1
ATOM 1663 C C . GLN A 1 216 ? 39.831 16.778 2.173 1.00 66.25 216 GLN A C 1
ATOM 1665 O O . GLN A 1 216 ? 39.521 17.261 1.081 1.00 66.25 216 GLN A O 1
ATOM 1670 N N . PRO A 1 217 ? 38.900 16.575 3.128 1.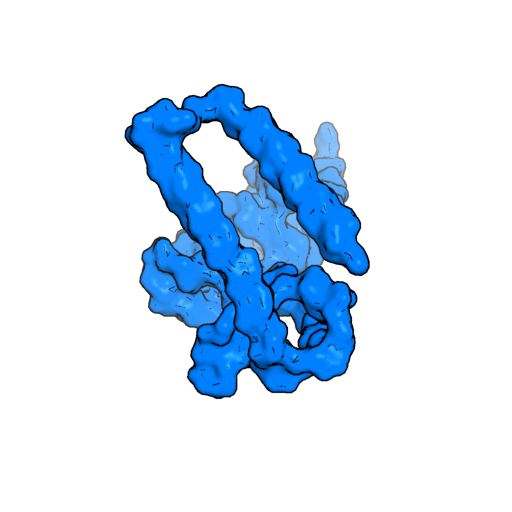00 61.44 217 PRO A N 1
ATOM 1671 C CA . PRO A 1 217 ? 37.473 16.860 2.929 1.00 61.44 217 PRO A CA 1
ATOM 1672 C C . PRO A 1 217 ? 37.176 18.305 2.491 1.00 61.44 217 PRO A C 1
ATOM 1674 O O . PRO A 1 217 ? 36.169 18.561 1.834 1.00 61.44 217 PRO A O 1
ATOM 1677 N N . SER A 1 218 ? 38.063 19.251 2.813 1.00 66.75 218 SER A N 1
ATOM 1678 C CA . SER A 1 218 ? 37.971 20.660 2.417 1.00 66.75 218 SER A CA 1
ATOM 1679 C C . SER A 1 218 ? 38.214 20.920 0.925 1.00 66.75 218 SER A C 1
ATOM 1681 O O . SER A 1 218 ? 37.792 21.961 0.425 1.00 66.75 218 SER A O 1
ATOM 1683 N N . ASP A 1 219 ? 38.840 19.992 0.195 1.00 65.88 219 ASP A N 1
ATOM 1684 C CA . ASP A 1 219 ? 39.149 20.145 -1.236 1.00 65.88 219 ASP A CA 1
ATOM 1685 C C . ASP A 1 219 ? 38.043 19.611 -2.159 1.00 65.88 219 ASP A C 1
ATOM 1687 O O . ASP A 1 219 ? 38.093 19.812 -3.377 1.00 65.88 219 ASP A O 1
ATOM 1691 N N . PHE A 1 220 ? 37.014 18.978 -1.585 1.00 66.19 220 PHE A N 1
ATOM 1692 C CA . PHE A 1 220 ? 35.924 18.320 -2.308 1.00 66.19 220 PHE A CA 1
ATOM 1693 C C . PHE A 1 220 ? 35.269 19.236 -3.352 1.00 66.19 220 PHE A C 1
ATOM 1695 O O . PHE A 1 220 ? 35.119 18.856 -4.514 1.00 66.19 220 PHE A O 1
ATOM 1702 N N . LEU A 1 221 ? 34.953 20.480 -2.969 1.00 62.00 221 LEU A N 1
ATOM 1703 C CA . LEU A 1 221 ? 34.314 21.437 -3.875 1.00 62.00 221 LEU A CA 1
ATOM 1704 C C . LEU A 1 221 ? 35.237 21.834 -5.037 1.00 62.00 221 LEU A C 1
ATOM 1706 O O . LEU A 1 221 ? 34.792 21.939 -6.177 1.00 62.00 221 LEU A O 1
ATOM 1710 N N . ARG A 1 222 ? 36.532 22.034 -4.775 1.00 71.69 222 ARG A N 1
ATOM 1711 C CA . ARG A 1 222 ? 37.497 22.466 -5.796 1.00 71.69 222 ARG A CA 1
ATOM 1712 C C . ARG A 1 222 ? 37.751 21.372 -6.833 1.00 71.69 222 ARG A C 1
ATOM 1714 O O . ARG A 1 222 ? 37.905 21.677 -8.015 1.00 71.69 222 ARG A O 1
ATOM 1721 N N . ILE A 1 223 ? 37.782 20.115 -6.397 1.00 66.94 223 ILE A N 1
ATOM 1722 C CA . ILE A 1 223 ? 37.970 18.951 -7.271 1.00 66.94 223 ILE A CA 1
ATOM 1723 C C . ILE A 1 223 ? 36.719 18.725 -8.124 1.00 66.94 223 ILE A C 1
ATOM 1725 O O . ILE A 1 223 ? 36.840 18.594 -9.339 1.00 66.94 223 ILE A O 1
ATOM 1729 N N . LEU A 1 224 ? 35.526 18.799 -7.526 1.00 73.56 224 LEU A N 1
ATOM 1730 C CA . LEU A 1 224 ? 34.258 18.675 -8.250 1.00 73.56 224 LEU A CA 1
ATOM 1731 C C . LEU A 1 224 ? 34.132 19.716 -9.376 1.00 73.56 224 LEU A C 1
ATOM 1733 O O . LEU A 1 224 ? 33.788 19.372 -10.504 1.00 73.56 224 LEU A O 1
ATOM 1737 N N . PHE A 1 225 ? 34.472 20.981 -9.100 1.00 74.38 225 PHE A N 1
ATOM 1738 C CA . PHE A 1 225 ? 34.439 22.042 -10.115 1.00 74.38 225 PHE A CA 1
ATOM 1739 C C . PHE A 1 225 ? 35.481 21.852 -11.222 1.00 74.38 225 PHE A C 1
ATOM 1741 O O . PHE A 1 225 ? 35.230 22.200 -12.377 1.00 74.38 225 PHE A O 1
ATOM 1748 N N . ARG A 1 226 ? 36.645 21.286 -10.897 1.00 73.56 226 ARG A N 1
ATOM 1749 C CA . ARG A 1 226 ? 37.689 21.004 -11.883 1.00 73.56 226 ARG A CA 1
ATOM 1750 C C . ARG A 1 226 ? 37.304 19.838 -12.796 1.00 73.56 226 ARG A C 1
ATOM 1752 O O . ARG A 1 226 ? 37.452 19.965 -14.006 1.00 73.56 226 ARG A O 1
ATOM 1759 N N . GLU A 1 227 ? 36.779 18.748 -12.243 1.00 74.56 227 GLU A N 1
ATOM 1760 C CA . GLU A 1 227 ? 36.325 17.587 -13.023 1.00 74.56 227 GLU A CA 1
ATOM 1761 C C . GLU A 1 227 ? 35.117 17.933 -13.904 1.00 74.56 227 GLU A C 1
ATOM 1763 O O . GLU A 1 227 ? 35.076 17.562 -15.075 1.00 74.56 227 GLU A O 1
ATOM 1768 N N . ALA A 1 228 ? 34.186 18.755 -13.406 1.00 75.19 228 ALA A N 1
ATOM 1769 C CA . ALA A 1 228 ? 33.084 19.274 -14.217 1.00 75.19 228 ALA A CA 1
ATOM 1770 C C . ALA A 1 228 ? 33.577 20.123 -15.407 1.00 75.19 228 ALA A C 1
ATOM 1772 O O . ALA A 1 228 ? 33.048 20.008 -16.515 1.00 75.19 228 ALA A O 1
ATOM 1773 N N . ALA A 1 229 ? 34.619 20.941 -15.213 1.00 77.00 229 ALA A N 1
ATOM 1774 C CA . ALA A 1 229 ? 35.218 21.732 -16.289 1.00 77.00 229 ALA A CA 1
ATOM 1775 C C . ALA A 1 229 ? 35.937 20.859 -17.336 1.00 77.00 229 ALA A C 1
ATOM 1777 O O . ALA A 1 229 ? 35.871 21.145 -18.532 1.00 77.00 229 ALA A O 1
ATOM 1778 N N . VAL A 1 230 ? 36.585 19.773 -16.905 1.00 69.94 230 VAL A N 1
ATOM 1779 C CA . VAL A 1 230 ? 37.235 18.803 -17.800 1.00 69.94 230 VAL A CA 1
ATOM 1780 C C . VAL A 1 230 ? 36.192 17.993 -18.580 1.00 69.94 230 VAL A C 1
ATOM 1782 O O . VAL A 1 230 ? 36.330 17.843 -19.794 1.00 69.94 2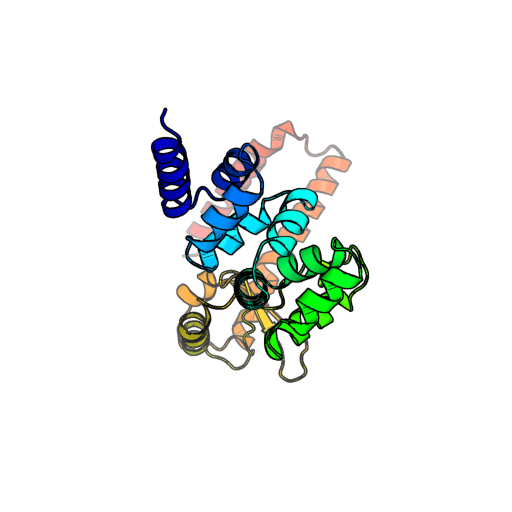30 VAL A O 1
ATOM 1785 N N . GLY A 1 231 ? 35.102 17.562 -17.939 1.00 72.19 231 GLY A N 1
ATOM 1786 C CA . GLY A 1 231 ? 33.979 16.897 -18.608 1.00 72.19 231 GLY A CA 1
ATOM 1787 C C . GLY A 1 231 ? 33.305 17.773 -19.672 1.00 72.19 231 GLY A C 1
ATOM 1788 O O . GLY A 1 231 ? 32.989 17.293 -20.759 1.00 72.19 231 GLY A O 1
ATOM 1789 N N . LEU A 1 232 ? 33.165 19.078 -19.413 1.00 71.69 232 LEU A N 1
ATOM 1790 C CA . LEU A 1 232 ? 32.650 20.048 -20.390 1.00 71.69 232 LEU A CA 1
ATOM 1791 C C . LEU A 1 232 ? 33.583 20.242 -21.593 1.00 71.69 232 LEU A C 1
ATOM 1793 O O . LEU A 1 232 ? 33.109 20.375 -22.720 1.00 71.69 232 LEU A O 1
ATOM 1797 N N . LEU A 1 233 ? 34.900 20.225 -21.379 1.00 73.62 233 LEU A N 1
ATOM 1798 C CA . LEU A 1 233 ? 35.880 20.315 -22.464 1.00 73.62 233 LEU A CA 1
ATOM 1799 C C . LEU A 1 233 ? 35.887 19.058 -23.341 1.00 73.62 233 LEU A C 1
ATOM 1801 O O . LEU A 1 233 ? 35.921 19.176 -24.565 1.00 73.62 233 LEU A O 1
ATOM 1805 N N . PHE A 1 234 ? 35.791 17.867 -22.743 1.00 67.06 234 PHE A N 1
ATOM 1806 C CA . PHE A 1 234 ? 35.660 16.623 -23.508 1.00 67.06 234 PHE A CA 1
ATOM 1807 C C . PHE A 1 234 ? 34.317 16.534 -24.246 1.00 67.06 234 PHE A C 1
ATOM 1809 O O . PHE A 1 234 ? 34.298 16.126 -25.404 1.00 67.06 234 PHE A O 1
ATOM 1816 N N . GLY A 1 235 ? 33.220 17.003 -23.645 1.00 63.41 235 GLY A N 1
ATOM 1817 C CA . GLY A 1 235 ? 31.915 17.091 -24.310 1.00 63.41 235 GLY A CA 1
ATOM 1818 C C . GLY A 1 235 ? 31.870 18.101 -25.465 1.00 63.41 235 GLY A C 1
ATOM 1819 O O . GLY A 1 235 ? 31.163 17.882 -26.441 1.00 63.41 235 GLY A O 1
ATOM 1820 N N . ALA A 1 236 ? 32.650 19.185 -25.405 1.00 64.19 236 ALA A N 1
ATOM 1821 C CA . ALA A 1 236 ? 32.758 20.154 -26.500 1.00 64.19 236 ALA A CA 1
ATOM 1822 C C . A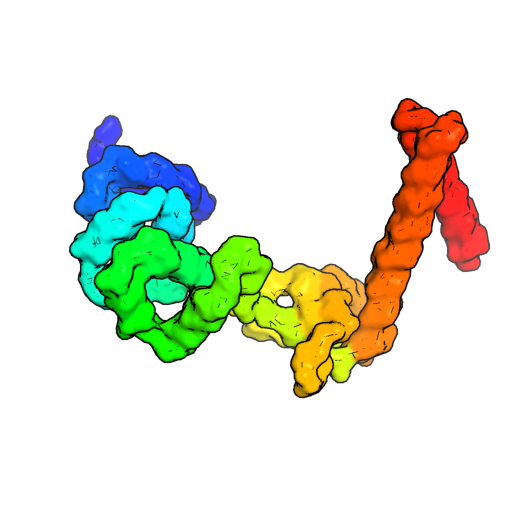LA A 1 236 ? 33.658 19.668 -27.650 1.00 64.19 236 ALA A C 1
ATOM 1824 O O . ALA A 1 236 ? 33.461 20.070 -28.796 1.00 64.19 236 ALA A O 1
ATOM 1825 N N . CYS A 1 237 ? 34.638 18.813 -27.346 1.00 54.62 237 CYS A N 1
ATOM 1826 C CA . CYS A 1 237 ? 35.519 18.198 -28.338 1.00 54.62 237 CYS A CA 1
ATOM 1827 C C . CYS A 1 237 ? 34.863 16.987 -29.030 1.00 54.62 237 CYS A C 1
ATOM 1829 O O . CYS A 1 237 ? 35.290 16.588 -30.111 1.00 54.62 237 CYS A O 1
ATOM 1831 N N . TRP A 1 238 ? 33.813 16.422 -28.428 1.00 50.38 238 TRP A N 1
ATOM 1832 C CA . TRP A 1 238 ? 33.028 15.320 -28.980 1.00 50.38 238 TRP A CA 1
ATOM 1833 C C . TRP A 1 238 ? 31.665 15.824 -29.462 1.00 50.38 238 TRP A C 1
ATOM 1835 O O . TRP A 1 238 ? 30.613 15.511 -28.908 1.00 50.38 238 TRP A O 1
ATOM 1845 N N . ARG A 1 239 ? 31.713 16.675 -30.484 1.00 42.88 239 ARG A N 1
ATOM 1846 C CA . ARG A 1 239 ? 30.558 17.085 -31.277 1.00 42.88 239 ARG A CA 1
ATOM 1847 C C . ARG A 1 239 ? 30.709 16.549 -32.693 1.00 42.88 239 ARG A C 1
ATOM 1849 O O . ARG A 1 239 ? 31.862 16.520 -33.176 1.00 42.88 239 ARG A O 1
#

Foldseek 3Di:
DDPVVLLVVLVVCLVVVVLLVSLVSLVVDDLLVSLVSLLPDDLLSSLSNLLNHDLVSNVSSCVNDDLQSLQSNLLSHFLLSSLVSLVSDDPVVSVSSLVSYDPVSNVQSVQLVPDDPPDPSVRDGPQAAEDEQQDFLLVLVVSCVVRVVRGPHDQWYFYAYPVRHTQAIDGPVCSVPDDRGDGNNVCRCVVVCVPPVVVVVVVVVVVVCVVVVVDDPVCVVVVVVVVVVVVVVVVVVVD

pLDDT: mean 84.07, std 11.78, range [42.88, 96.12]